Protein AF-A0A4Q5SM47-F1 (afdb_monomer_lite)

Secondary structure (DSSP, 8-state):
-------BTTB---S--B--S---HHHHHHHHHTT-SS--GGG---TTT-EEEEE--STTSSSS-SSHHHHHHHHHHHHHTT--EEEE--EEBTTTB---HHHHHHHHHHHHH-GGGTT-EEEE--EEE-STTHHHHHHTSS--PBTTTEEEEE--TTSPPTTHHHHHHHHHHTTPEEEEE-GGG-HHHHT-HHHHHHHHHTT-EEE-BTTGGGTTT-HHHHHH-

Structure (mmCIF, N/CA/C/O backbone):
data_AF-A0A4Q5SM47-F1
#
_entry.id   AF-A0A4Q5SM47-F1
#
loop_
_atom_site.group_PDB
_atom_site.id
_atom_site.type_symbol
_atom_site.label_atom_id
_atom_site.label_alt_id
_atom_site.label_comp_id
_atom_site.label_asym_id
_atom_site.label_entity_id
_atom_site.label_seq_id
_atom_site.pdbx_PDB_ins_code
_atom_site.Cartn_x
_atom_site.Cartn_y
_atom_site.Cartn_z
_atom_site.occupancy
_atom_site.B_iso_or_equiv
_atom_site.auth_seq_id
_atom_site.auth_comp_id
_atom_site.auth_asym_id
_atom_site.auth_atom_id
_atom_site.pdbx_PDB_model_num
ATOM 1 N N . MET A 1 1 ? -15.622 -1.855 -19.661 1.00 32.88 1 MET A N 1
ATOM 2 C CA . MET A 1 1 ? -14.474 -2.113 -18.770 1.00 32.88 1 MET A CA 1
ATOM 3 C C . MET A 1 1 ? -15.013 -2.776 -17.519 1.00 32.88 1 MET A C 1
ATOM 5 O O . MET A 1 1 ? -15.920 -2.230 -16.907 1.00 32.88 1 MET A O 1
ATOM 9 N N . ALA A 1 2 ? -14.611 -4.021 -17.277 1.00 27.08 2 ALA A N 1
ATOM 10 C CA . ALA A 1 2 ? -15.241 -4.907 -16.305 1.00 27.08 2 ALA A CA 1
ATOM 11 C C . ALA A 1 2 ? -14.862 -4.525 -14.865 1.00 27.08 2 ALA A C 1
ATOM 13 O O . ALA A 1 2 ? -13.713 -4.189 -14.599 1.00 27.08 2 ALA A O 1
ATOM 14 N N . LYS A 1 3 ? -15.852 -4.582 -13.966 1.00 30.19 3 LYS A N 1
ATOM 15 C CA . LYS A 1 3 ? -15.751 -4.351 -12.518 1.00 30.19 3 LYS A CA 1
ATOM 16 C C . LYS A 1 3 ? -14.576 -5.143 -11.925 1.00 30.19 3 LYS A C 1
ATOM 18 O O . LYS A 1 3 ? -14.646 -6.367 -11.872 1.00 30.19 3 LYS A O 1
ATOM 23 N N . ALA A 1 4 ? -13.521 -4.453 -11.491 1.00 34.00 4 ALA A N 1
ATOM 24 C CA . ALA A 1 4 ? -12.335 -5.074 -10.891 1.00 34.00 4 ALA A CA 1
ATOM 25 C C . ALA A 1 4 ? -12.469 -5.326 -9.376 1.00 34.00 4 ALA A C 1
ATOM 27 O O . ALA A 1 4 ? -11.583 -5.925 -8.780 1.00 34.00 4 ALA A O 1
ATOM 28 N N . PHE A 1 5 ? -13.577 -4.917 -8.753 1.00 37.78 5 PHE A N 1
ATOM 29 C CA . PHE A 1 5 ? -13.757 -4.991 -7.306 1.00 37.78 5 PHE A CA 1
ATOM 30 C C . PHE A 1 5 ? -15.028 -5.758 -6.967 1.00 37.78 5 PHE A C 1
ATOM 32 O O . PHE A 1 5 ? -16.137 -5.359 -7.328 1.00 37.78 5 PHE A O 1
ATOM 39 N N . GLN A 1 6 ? -14.863 -6.882 -6.278 1.00 32.50 6 GLN A N 1
ATOM 40 C CA . GLN A 1 6 ? -15.961 -7.614 -5.666 1.00 32.50 6 GLN A CA 1
ATOM 41 C C . GLN A 1 6 ? -15.886 -7.325 -4.165 1.00 32.50 6 GLN A C 1
ATOM 43 O O . GLN A 1 6 ? -15.190 -8.016 -3.434 1.00 32.50 6 GLN A O 1
ATOM 48 N N . LEU A 1 7 ? -16.539 -6.237 -3.744 1.00 33.31 7 LEU A N 1
ATOM 49 C CA . LEU A 1 7 ? -16.741 -5.898 -2.335 1.00 33.31 7 LEU A CA 1
ATOM 50 C C . LEU A 1 7 ? -17.617 -6.991 -1.702 1.00 33.31 7 LEU A C 1
ATOM 52 O O . LEU A 1 7 ? -18.767 -7.165 -2.109 1.00 33.31 7 LEU A O 1
ATOM 56 N N . LEU A 1 8 ? -17.073 -7.735 -0.740 1.00 29.34 8 LEU A N 1
ATOM 57 C CA . LEU A 1 8 ? -17.832 -8.645 0.118 1.00 29.34 8 LEU A CA 1
ATOM 58 C C . LEU A 1 8 ? -18.021 -7.977 1.485 1.00 29.34 8 LEU A C 1
ATOM 60 O O . LEU A 1 8 ? -17.068 -7.804 2.230 1.00 29.34 8 LEU A O 1
ATOM 64 N N . GLU A 1 9 ? -19.266 -7.598 1.779 1.00 28.66 9 GLU A N 1
ATOM 65 C CA . GLU A 1 9 ? -19.810 -7.388 3.132 1.00 28.66 9 GLU A CA 1
ATOM 66 C C . GLU A 1 9 ? -18.925 -6.634 4.139 1.00 28.66 9 GLU A C 1
ATOM 68 O O . GLU A 1 9 ? -18.476 -7.195 5.133 1.00 28.66 9 GLU A O 1
ATOM 73 N N . GLY A 1 10 ? -18.693 -5.334 3.922 1.00 32.34 10 GLY A N 1
ATOM 74 C CA . GLY A 1 10 ? -18.136 -4.454 4.967 1.00 32.34 10 GLY A CA 1
ATOM 75 C C . GLY A 1 10 ? -16.680 -4.732 5.362 1.00 32.34 10 GLY A C 1
ATOM 76 O O . GLY A 1 10 ? -16.116 -4.020 6.189 1.00 32.34 10 GLY A O 1
ATOM 77 N N . PHE A 1 11 ? -16.049 -5.709 4.723 1.00 28.22 11 PHE A N 1
ATOM 78 C CA . PHE A 1 11 ? -14.614 -5.872 4.663 1.00 28.22 11 PHE A CA 1
ATOM 79 C C . PHE A 1 11 ? -14.198 -5.540 3.234 1.00 28.22 11 PHE A C 1
ATOM 81 O O . PHE A 1 11 ? -14.797 -6.009 2.263 1.00 28.22 11 PHE A O 1
ATOM 88 N N . ALA A 1 12 ? -13.117 -4.788 3.067 1.00 32.69 12 ALA A N 1
ATOM 89 C CA . ALA A 1 12 ? -12.352 -4.946 1.845 1.00 32.69 12 ALA A CA 1
ATOM 90 C C . ALA A 1 12 ? -11.656 -6.307 1.912 1.00 32.69 12 ALA A C 1
ATOM 92 O O . ALA A 1 12 ? -10.443 -6.398 2.058 1.00 32.69 12 ALA A O 1
ATOM 93 N N . ILE A 1 13 ? -12.428 -7.389 1.779 1.00 30.94 13 ILE A N 1
ATOM 94 C CA . ILE A 1 13 ? -11.886 -8.621 1.229 1.00 30.94 13 ILE A CA 1
ATOM 95 C C . ILE A 1 13 ? -11.650 -8.281 -0.235 1.00 30.94 13 ILE A C 1
ATOM 97 O O . ILE A 1 13 ? -12.428 -8.612 -1.131 1.00 30.94 13 ILE A O 1
ATOM 101 N N . PHE A 1 14 ? -10.554 -7.566 -0.481 1.00 36.84 14 PHE A N 1
ATOM 102 C CA . PHE A 1 14 ? -9.856 -7.741 -1.726 1.00 36.84 14 PHE A CA 1
ATOM 103 C C . PHE A 1 14 ? -9.757 -9.255 -1.915 1.00 36.84 14 PHE A C 1
ATOM 105 O O . PHE A 1 14 ? -9.427 -9.995 -0.983 1.00 36.84 14 PHE A O 1
ATOM 112 N N . LYS A 1 15 ? -9.990 -9.743 -3.130 1.00 28.44 15 LYS A N 1
ATOM 113 C CA . LYS A 1 15 ? -9.306 -10.961 -3.572 1.00 28.44 15 LYS A CA 1
ATOM 114 C C . LYS A 1 15 ? -7.800 -10.644 -3.600 1.00 28.44 15 LYS A C 1
ATOM 116 O O . LYS A 1 15 ? -7.218 -10.583 -4.667 1.00 28.44 15 LYS A O 1
ATOM 121 N N . GLY A 1 16 ? -7.220 -10.345 -2.436 1.00 30.77 16 GLY A N 1
ATOM 122 C CA . GLY A 1 16 ? -5.936 -9.704 -2.175 1.00 30.77 16 GLY A CA 1
ATOM 123 C C . GLY A 1 16 ? -5.530 -9.911 -0.715 1.00 30.77 16 GLY A C 1
ATOM 124 O O . GLY A 1 16 ? -5.605 -8.994 0.084 1.00 30.77 16 GLY A O 1
ATOM 125 N N . PHE A 1 17 ? -5.124 -11.125 -0.356 1.00 32.28 17 PHE A N 1
ATOM 126 C CA . PHE A 1 17 ? -4.254 -11.383 0.776 1.00 32.28 17 PHE A CA 1
ATOM 127 C C . PHE A 1 17 ? -2.860 -11.019 0.285 1.00 32.28 17 PHE A C 1
ATOM 129 O O . PHE A 1 17 ? -2.256 -11.753 -0.494 1.00 32.28 17 PHE A O 1
ATOM 136 N N . ILE A 1 18 ? -2.377 -9.847 0.657 1.00 40.22 18 ILE A N 1
ATOM 137 C CA . ILE A 1 18 ? -1.206 -9.277 0.001 1.00 40.22 18 ILE A CA 1
ATOM 138 C C . ILE A 1 18 ? 0.063 -9.588 0.768 1.00 40.22 18 ILE A C 1
ATOM 140 O O . ILE A 1 18 ? 0.099 -9.496 1.989 1.00 40.22 18 ILE A O 1
ATOM 144 N N . LEU A 1 19 ? 1.111 -9.934 0.032 1.00 38.25 19 LEU A N 1
ATOM 145 C CA . LEU A 1 19 ? 2.441 -10.193 0.544 1.00 38.25 19 LEU A CA 1
ATOM 146 C C . LEU A 1 19 ? 3.196 -8.860 0.729 1.00 38.25 19 LEU A C 1
ATOM 148 O O . LEU A 1 19 ? 3.950 -8.439 -0.146 1.00 38.25 19 LEU A O 1
ATOM 152 N N . CYS A 1 20 ? 3.010 -8.177 1.860 1.00 38.28 20 CYS A N 1
ATOM 153 C CA . CYS A 1 20 ? 3.796 -6.975 2.151 1.00 38.28 20 CYS A CA 1
ATOM 154 C C . CYS A 1 20 ? 5.216 -7.384 2.614 1.00 38.28 20 CYS A C 1
ATOM 156 O O . CYS A 1 20 ? 5.409 -7.903 3.709 1.00 38.28 20 CYS A O 1
ATOM 158 N N . GLN A 1 21 ? 6.183 -7.161 1.713 1.00 40.31 21 GLN A N 1
ATOM 159 C CA . GLN A 1 21 ? 7.602 -6.826 1.938 1.00 40.31 21 GLN A CA 1
ATOM 160 C C . GLN A 1 21 ? 8.593 -7.774 2.657 1.00 40.31 21 GLN A C 1
ATOM 162 O O . GLN A 1 21 ? 8.314 -8.442 3.650 1.00 40.31 21 GLN A O 1
ATOM 167 N N . GLN A 1 22 ? 9.841 -7.701 2.165 1.00 41.66 22 GLN A N 1
ATOM 168 C CA . GLN A 1 22 ? 11.129 -8.034 2.810 1.00 41.66 22 GLN A CA 1
ATOM 169 C C . GLN A 1 22 ? 11.466 -9.476 3.198 1.00 41.66 22 GLN A C 1
ATOM 171 O O . GLN A 1 22 ? 12.613 -9.740 3.561 1.00 41.66 22 GLN A O 1
ATOM 176 N N . ALA A 1 23 ? 10.559 -10.444 3.093 1.00 41.66 23 ALA A N 1
ATOM 177 C CA . ALA A 1 23 ? 10.981 -11.835 3.236 1.00 41.66 23 ALA A CA 1
ATOM 178 C C . ALA A 1 23 ? 11.781 -12.239 1.981 1.00 41.66 23 ALA A C 1
ATOM 180 O O . ALA A 1 23 ? 11.207 -12.224 0.886 1.00 41.66 23 ALA A O 1
ATOM 181 N N . PRO A 1 24 ? 13.070 -12.639 2.080 1.00 46.44 24 PRO A N 1
ATOM 182 C CA . PRO A 1 24 ? 13.721 -13.281 0.948 1.00 46.44 24 PRO A CA 1
ATOM 183 C C . PRO A 1 24 ? 12.825 -14.443 0.535 1.00 46.44 24 PRO A C 1
ATOM 185 O O . PRO A 1 24 ? 12.328 -15.166 1.394 1.00 46.44 24 PRO A O 1
ATOM 188 N N . LEU A 1 25 ? 12.583 -14.611 -0.763 1.00 49.62 25 LEU A N 1
ATOM 189 C CA . LEU A 1 25 ? 11.655 -15.615 -1.295 1.00 49.62 25 LEU A CA 1
ATOM 190 C C . LEU A 1 25 ? 11.837 -16.999 -0.639 1.00 49.62 25 LEU A C 1
ATOM 192 O O . LEU A 1 25 ? 10.873 -17.707 -0.370 1.00 49.62 25 LEU A O 1
ATOM 196 N N . LEU A 1 26 ? 13.086 -17.339 -0.309 1.00 45.56 26 LEU A N 1
ATOM 197 C CA . LEU A 1 26 ? 13.472 -18.500 0.489 1.00 45.56 26 LEU A CA 1
ATOM 198 C C . LEU A 1 26 ? 12.749 -18.603 1.837 1.00 45.56 26 LEU A C 1
ATOM 200 O O . LEU A 1 26 ? 12.265 -19.683 2.140 1.00 45.56 26 LEU A O 1
ATOM 204 N N . LEU A 1 27 ? 12.645 -17.529 2.622 1.00 49.16 27 LEU A N 1
ATOM 205 C CA . LEU A 1 27 ? 11.914 -17.500 3.892 1.00 49.16 27 LEU A CA 1
ATOM 206 C C . LEU A 1 27 ? 10.416 -17.716 3.683 1.00 49.16 27 LEU A C 1
ATOM 208 O O . LEU A 1 27 ? 9.824 -18.527 4.386 1.00 49.16 27 LEU A O 1
ATOM 212 N N . LEU A 1 28 ? 9.830 -17.057 2.680 1.00 53.41 28 LEU A N 1
ATOM 213 C CA . LEU A 1 28 ? 8.426 -17.246 2.312 1.00 53.41 28 LEU A CA 1
ATOM 214 C C . LEU A 1 28 ? 8.128 -18.726 2.040 1.00 53.41 28 LEU A C 1
ATOM 216 O O . LEU A 1 28 ? 7.217 -19.321 2.614 1.00 53.41 28 LEU A O 1
ATOM 220 N N . LEU A 1 29 ? 8.969 -19.334 1.200 1.00 53.50 29 LEU A N 1
ATOM 221 C CA . LEU A 1 29 ? 8.897 -20.741 0.823 1.00 53.50 29 LEU A CA 1
ATOM 222 C C . LEU A 1 29 ? 9.151 -21.661 2.029 1.00 53.50 29 LEU A C 1
ATOM 224 O O . LEU A 1 29 ? 8.469 -22.673 2.178 1.00 53.50 29 LEU A O 1
ATOM 228 N N . TYR A 1 30 ? 10.085 -21.307 2.918 1.00 50.56 30 TYR A N 1
ATOM 229 C CA . TYR A 1 30 ? 10.398 -22.072 4.131 1.00 50.56 30 TYR A CA 1
ATOM 230 C C . TYR A 1 30 ? 9.247 -22.062 5.145 1.00 50.56 30 TYR A C 1
ATOM 232 O O . TYR A 1 30 ? 8.987 -23.066 5.808 1.00 50.56 30 TYR A O 1
ATOM 240 N N . MET A 1 31 ? 8.532 -20.945 5.257 1.00 53.34 31 MET A N 1
ATOM 241 C CA . MET A 1 31 ? 7.435 -20.776 6.206 1.00 53.34 31 MET A CA 1
ATOM 242 C C . MET A 1 31 ? 6.186 -21.561 5.816 1.00 53.34 31 MET A C 1
ATOM 244 O O . MET A 1 31 ? 5.597 -22.233 6.665 1.00 53.34 31 MET A O 1
ATOM 248 N N . PHE A 1 32 ? 5.822 -21.565 4.531 1.00 53.50 32 PHE A N 1
ATOM 249 C CA . PHE A 1 32 ? 4.739 -22.424 4.043 1.00 53.50 32 PHE A CA 1
ATOM 250 C C . PHE A 1 32 ? 5.103 -23.921 4.095 1.00 53.50 32 PHE A C 1
ATOM 252 O O . PHE A 1 32 ? 4.211 -24.763 4.189 1.00 53.50 32 PHE A O 1
ATOM 259 N N . ASN A 1 33 ? 6.396 -24.263 4.124 1.00 44.38 33 ASN A N 1
ATOM 260 C CA . ASN A 1 33 ? 6.880 -25.635 4.312 1.00 44.38 33 ASN A CA 1
ATOM 261 C C . ASN A 1 33 ? 6.700 -26.136 5.763 1.00 44.38 33 ASN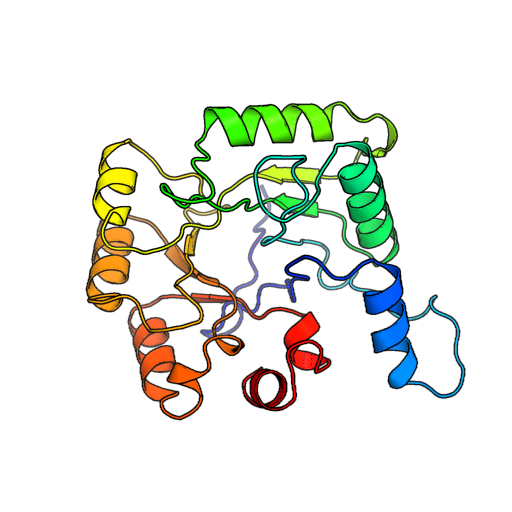 A C 1
ATOM 263 O O . ASN A 1 33 ? 6.484 -27.325 5.988 1.00 44.38 33 ASN A O 1
ATOM 267 N N . PHE A 1 34 ? 6.713 -25.247 6.766 1.00 43.00 34 PHE A N 1
ATOM 268 C CA . PHE A 1 34 ? 6.548 -25.635 8.179 1.00 43.00 34 PHE A CA 1
ATOM 269 C C . PHE A 1 34 ? 5.145 -26.185 8.497 1.00 43.00 34 PHE A C 1
ATOM 271 O O . PHE A 1 34 ? 4.968 -26.925 9.464 1.00 43.00 34 PHE A O 1
ATOM 278 N N . PHE A 1 35 ? 4.155 -25.878 7.654 1.00 49.75 35 PHE A N 1
ATOM 279 C CA . PHE A 1 35 ? 2.796 -26.411 7.765 1.00 49.75 35 PHE A CA 1
ATOM 280 C C . PHE A 1 35 ? 2.611 -27.804 7.141 1.00 49.75 35 PHE A C 1
ATOM 282 O O . PHE A 1 35 ? 1.553 -28.404 7.335 1.00 49.75 35 PHE A O 1
ATOM 289 N N . LYS A 1 36 ? 3.611 -28.368 6.443 1.00 39.41 36 LYS A N 1
ATOM 290 C CA . LYS A 1 36 ? 3.510 -29.716 5.862 1.00 39.41 36 LYS A CA 1
ATOM 291 C C . LYS A 1 36 ? 4.788 -30.530 6.033 1.00 39.41 36 LYS A C 1
ATOM 293 O O . LYS A 1 36 ? 5.815 -30.307 5.403 1.00 39.41 36 LYS A O 1
ATOM 298 N N . LYS A 1 37 ? 4.676 -31.598 6.822 1.00 42.81 37 LYS A N 1
ATOM 299 C CA . LYS A 1 37 ? 5.605 -32.729 6.780 1.00 42.81 37 LYS A CA 1
ATOM 300 C C . LYS A 1 37 ? 5.421 -33.404 5.409 1.00 42.81 37 LYS A C 1
ATOM 302 O O . LYS A 1 37 ? 4.502 -34.192 5.250 1.00 42.81 37 LYS A O 1
ATOM 307 N N . SER A 1 38 ? 6.280 -33.073 4.440 1.00 46.47 38 SER A N 1
ATOM 308 C CA . SER A 1 38 ? 6.321 -33.646 3.080 1.00 46.47 38 SER A CA 1
ATOM 309 C C . SER A 1 38 ? 5.138 -33.290 2.156 1.00 46.47 38 SER A C 1
ATOM 311 O O . SER A 1 38 ? 4.152 -34.011 2.085 1.00 46.47 38 SER A O 1
ATOM 313 N N . SER A 1 39 ? 5.279 -32.220 1.369 1.00 38.78 39 SER A N 1
ATOM 314 C CA . SER A 1 39 ? 4.885 -32.189 -0.052 1.00 38.78 39 SER A CA 1
ATOM 315 C C . SER A 1 39 ? 5.540 -30.982 -0.736 1.00 38.78 39 SER A C 1
ATOM 317 O O . SER A 1 39 ? 5.892 -30.000 -0.089 1.00 38.78 39 SER A O 1
ATOM 319 N N . SER A 1 40 ? 5.825 -31.095 -2.030 1.00 42.19 40 SER A N 1
ATOM 320 C CA . SER A 1 40 ? 6.605 -30.128 -2.805 1.00 42.19 40 SER A CA 1
ATOM 321 C C . SER A 1 40 ? 6.010 -28.713 -2.802 1.00 42.19 40 SER A C 1
ATOM 323 O O . SER A 1 40 ? 4.795 -28.531 -2.827 1.00 42.19 40 SER A O 1
ATOM 325 N N . LEU A 1 41 ? 6.890 -27.706 -2.897 1.00 47.09 41 LEU A N 1
ATOM 326 C CA . LEU A 1 41 ? 6.601 -26.263 -3.047 1.00 47.09 41 LEU A CA 1
ATOM 327 C C . LEU A 1 41 ? 5.621 -25.910 -4.189 1.00 47.09 41 LEU A C 1
ATOM 329 O O . LEU A 1 41 ? 5.192 -24.769 -4.312 1.00 47.09 41 LEU A O 1
ATOM 333 N N . SER A 1 42 ? 5.264 -26.881 -5.027 1.00 51.97 42 SER A N 1
ATOM 334 C CA . SER A 1 42 ? 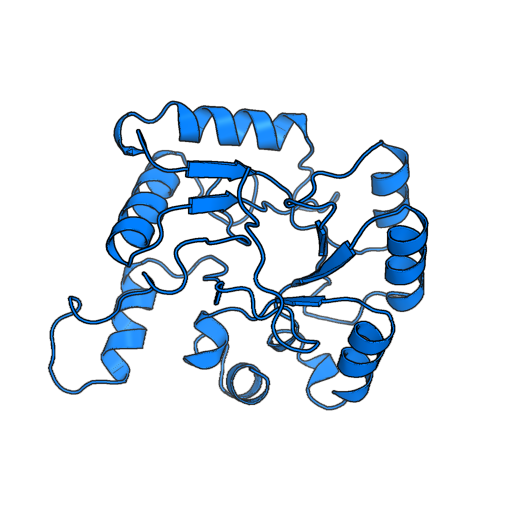4.341 -26.767 -6.153 1.00 51.97 42 SER A CA 1
ATOM 335 C C . SER A 1 42 ? 2.861 -26.625 -5.767 1.00 51.97 42 SER A C 1
ATOM 337 O O . SER A 1 42 ? 2.044 -26.418 -6.661 1.00 51.97 42 SER A O 1
ATOM 339 N N . GLU A 1 43 ? 2.483 -26.779 -4.492 1.00 61.25 43 GLU A N 1
ATOM 340 C CA . GLU A 1 43 ? 1.065 -26.793 -4.084 1.00 61.25 43 GLU A CA 1
ATOM 341 C C . GLU A 1 43 ? 0.504 -25.434 -3.629 1.00 61.25 43 GLU A C 1
ATOM 343 O O . GLU A 1 43 ? -0.712 -25.248 -3.673 1.00 61.25 43 GLU A O 1
ATOM 348 N N . VAL A 1 44 ? 1.336 -24.476 -3.199 1.00 70.12 44 VAL A N 1
ATOM 349 C CA . VAL A 1 44 ? 0.838 -23.170 -2.726 1.00 70.12 44 VAL A CA 1
ATOM 350 C C . VAL A 1 44 ? 0.631 -22.238 -3.912 1.00 70.12 44 VAL A C 1
ATOM 352 O O . VAL A 1 44 ? 1.576 -21.879 -4.613 1.00 70.12 44 VAL A O 1
ATOM 355 N N . ARG A 1 45 ? -0.627 -21.858 -4.136 1.00 80.38 45 ARG A N 1
ATOM 356 C CA . ARG A 1 45 ? -1.053 -21.032 -5.262 1.00 80.38 45 ARG A CA 1
ATOM 357 C C . ARG A 1 45 ? -2.061 -19.973 -4.819 1.00 80.38 45 ARG A C 1
ATOM 359 O O . ARG A 1 45 ? -3.013 -20.266 -4.099 1.00 80.38 45 ARG A O 1
ATOM 366 N N . PHE A 1 46 ? -1.871 -18.753 -5.302 1.00 82.50 46 PHE A N 1
ATOM 367 C CA . PHE A 1 46 ? -2.696 -17.572 -5.051 1.00 82.50 46 PHE A CA 1
ATOM 368 C C . PHE A 1 46 ? -3.447 -17.128 -6.314 1.00 82.50 46 PHE A C 1
ATOM 370 O O . PHE A 1 46 ? -3.779 -15.956 -6.469 1.00 82.50 46 PHE A O 1
ATOM 377 N N . ASP A 1 47 ? -3.758 -18.058 -7.224 1.00 83.25 47 ASP A N 1
ATOM 378 C CA . ASP A 1 47 ? -4.513 -17.752 -8.453 1.00 83.25 47 ASP A CA 1
ATOM 379 C C . ASP A 1 47 ? -5.895 -17.147 -8.160 1.00 83.25 47 ASP A C 1
ATOM 381 O O . ASP A 1 47 ? -6.404 -16.334 -8.927 1.00 83.25 47 ASP A O 1
ATOM 385 N N . TRP A 1 48 ? -6.502 -17.534 -7.033 1.00 80.56 48 TRP A N 1
ATOM 386 C CA . TRP A 1 48 ? -7.781 -16.996 -6.555 1.00 80.56 48 TRP A CA 1
ATOM 387 C C . TRP A 1 48 ? -7.704 -15.509 -6.180 1.00 80.56 48 TRP A C 1
ATOM 389 O O . TRP A 1 48 ? -8.732 -14.830 -6.126 1.00 80.56 48 TRP A O 1
ATOM 399 N N . LEU A 1 49 ? -6.486 -15.029 -5.939 1.00 81.38 49 LEU A N 1
ATOM 400 C CA . LEU A 1 49 ? -6.144 -13.650 -5.664 1.00 81.38 49 LEU A CA 1
ATOM 401 C C . LEU A 1 49 ? -5.895 -12.883 -6.954 1.00 81.38 49 LEU A C 1
ATOM 403 O O . LEU A 1 49 ? -6.596 -11.927 -7.276 1.00 81.38 49 LEU A O 1
ATOM 407 N N . GLY A 1 50 ? -4.909 -13.340 -7.725 1.00 83.31 50 GLY A N 1
ATOM 408 C CA . GLY A 1 50 ? -4.518 -12.770 -9.010 1.00 83.31 50 GLY A CA 1
ATOM 409 C C . GLY A 1 50 ? -3.885 -11.375 -8.938 1.00 83.31 50 GLY A C 1
ATOM 410 O O . GLY A 1 50 ? -2.970 -11.110 -9.711 1.00 83.31 50 GLY A O 1
ATOM 411 N N . THR A 1 51 ? -4.309 -10.498 -8.023 1.00 89.19 51 THR A N 1
ATOM 412 C CA . THR A 1 51 ? -3.802 -9.124 -7.898 1.00 89.19 51 THR A CA 1
ATOM 413 C C . THR A 1 51 ? -3.175 -8.869 -6.534 1.00 89.19 51 THR A C 1
ATOM 415 O O . THR A 1 51 ? -3.794 -9.102 -5.499 1.00 89.19 51 THR A O 1
ATOM 418 N N . ASP A 1 52 ? -1.966 -8.324 -6.557 1.00 91.00 52 ASP A N 1
ATOM 419 C CA . ASP A 1 52 ? -1.312 -7.700 -5.413 1.00 91.00 52 ASP A CA 1
ATOM 420 C C . ASP A 1 52 ? -1.489 -6.175 -5.515 1.00 91.00 52 ASP A C 1
ATOM 422 O O . ASP A 1 52 ? -1.144 -5.590 -6.544 1.00 91.00 52 ASP A O 1
ATOM 426 N N . ILE A 1 53 ? -2.065 -5.537 -4.490 1.00 94.19 53 ILE A N 1
ATOM 427 C CA . ILE A 1 53 ? -2.279 -4.078 -4.451 1.00 94.19 53 ILE A CA 1
ATOM 428 C C . ILE A 1 53 ? -1.381 -3.344 -3.451 1.00 94.19 53 ILE A C 1
ATOM 430 O O . ILE A 1 53 ? -1.529 -2.134 -3.315 1.00 94.19 53 ILE A O 1
ATOM 434 N N . HIS A 1 54 ? -0.527 -4.057 -2.717 1.00 94.81 54 HIS A N 1
ATOM 435 C CA . HIS A 1 54 ? 0.346 -3.458 -1.716 1.00 94.81 54 HIS A CA 1
ATOM 436 C C . HIS A 1 54 ? 1.705 -4.166 -1.714 1.00 94.81 54 HIS A C 1
ATOM 438 O O . HIS A 1 54 ? 1.950 -5.130 -0.992 1.00 94.81 54 HIS A O 1
ATOM 444 N N . SER A 1 55 ? 2.627 -3.645 -2.518 1.00 91.44 55 SER A N 1
ATOM 445 C CA . SER A 1 55 ? 3.954 -4.236 -2.674 1.00 91.44 55 SER A CA 1
ATOM 446 C C . SER A 1 55 ? 5.017 -3.201 -3.017 1.00 91.44 55 SER A C 1
ATOM 448 O O . SER A 1 55 ? 4.753 -2.207 -3.693 1.00 91.44 55 SER A O 1
ATOM 450 N N . HIS A 1 56 ? 6.255 -3.478 -2.615 1.00 95.19 56 HIS A N 1
ATOM 451 C CA . HIS A 1 56 ? 7.393 -2.575 -2.800 1.00 95.19 56 HIS A CA 1
ATOM 452 C C . HIS A 1 56 ? 8.407 -3.227 -3.733 1.00 95.19 56 HIS A C 1
ATOM 454 O O . HIS A 1 56 ? 9.524 -3.637 -3.403 1.00 95.19 56 HIS A O 1
ATOM 460 N N . LEU A 1 57 ? 7.915 -3.430 -4.950 1.00 96.00 57 LEU A N 1
ATOM 461 C CA . LEU A 1 57 ? 8.625 -4.097 -6.035 1.00 96.00 57 LEU A CA 1
ATOM 462 C C . LEU A 1 57 ? 9.346 -3.093 -6.943 1.00 96.00 57 LEU A C 1
ATOM 464 O O . LEU A 1 57 ? 10.073 -3.500 -7.848 1.00 96.00 57 LEU A O 1
ATOM 468 N N . LEU A 1 58 ? 9.154 -1.788 -6.724 1.00 97.88 58 LEU A N 1
ATOM 469 C CA . LEU A 1 58 ? 9.831 -0.728 -7.465 1.00 97.88 58 LEU A CA 1
ATOM 470 C C . LEU A 1 58 ? 11.279 -0.570 -6.965 1.00 97.88 58 LEU A C 1
ATOM 472 O O . LEU A 1 58 ? 11.503 -0.516 -5.761 1.00 97.88 58 LEU A O 1
ATOM 476 N N . PRO A 1 59 ? 12.270 -0.503 -7.871 1.00 97.06 59 PRO A N 1
ATOM 477 C CA . PRO A 1 59 ? 13.671 -0.624 -7.492 1.00 97.06 59 PRO A CA 1
ATOM 478 C C . PRO A 1 59 ? 14.259 0.667 -6.913 1.00 97.06 59 PRO A C 1
ATOM 480 O O . PRO A 1 59 ? 14.296 1.693 -7.603 1.00 97.06 59 PRO A O 1
ATOM 483 N N . GLY A 1 60 ? 14.823 0.565 -5.710 1.00 95.94 60 GLY A N 1
ATOM 484 C CA . GLY A 1 60 ? 15.741 1.538 -5.115 1.00 95.94 60 GLY A CA 1
ATOM 485 C C . GLY A 1 60 ? 15.090 2.847 -4.677 1.00 95.94 60 GLY A C 1
ATOM 486 O O . GLY A 1 60 ? 15.757 3.880 -4.700 1.00 95.94 60 GLY A O 1
ATOM 487 N N . ILE A 1 61 ? 13.796 2.820 -4.352 1.00 96.75 61 ILE A N 1
ATOM 488 C CA . ILE A 1 61 ? 13.052 4.011 -3.920 1.00 96.75 61 ILE A CA 1
ATOM 489 C C . ILE A 1 61 ? 12.525 3.916 -2.485 1.00 96.75 61 ILE A C 1
ATOM 491 O O . ILE A 1 61 ? 12.148 4.934 -1.917 1.00 96.75 61 ILE A O 1
ATOM 495 N N . ASP A 1 62 ? 12.532 2.733 -1.882 1.00 95.12 62 ASP A N 1
ATOM 496 C CA . ASP A 1 62 ? 12.165 2.503 -0.487 1.00 95.12 62 ASP A CA 1
ATOM 497 C C . ASP A 1 62 ? 12.908 1.280 0.079 1.00 95.12 62 ASP A C 1
ATOM 499 O O . ASP A 1 62 ? 13.952 0.875 -0.440 1.00 95.12 62 ASP A O 1
ATOM 503 N N . ASP A 1 63 ? 12.406 0.714 1.171 1.00 90.69 63 ASP A N 1
ATOM 504 C CA . ASP A 1 63 ? 12.950 -0.463 1.849 1.00 90.69 63 ASP A CA 1
ATOM 505 C C . ASP A 1 63 ? 12.580 -1.806 1.198 1.00 90.69 63 ASP A C 1
ATOM 507 O O . ASP A 1 63 ? 12.881 -2.865 1.759 1.00 90.69 63 ASP A O 1
ATOM 511 N N . GLY A 1 64 ? 11.955 -1.780 0.020 1.00 90.88 64 GLY A N 1
ATOM 512 C CA . GLY A 1 64 ? 11.638 -2.965 -0.756 1.00 90.88 64 GLY A CA 1
ATOM 513 C C . GLY A 1 64 ? 12.773 -3.441 -1.638 1.00 90.88 64 GLY A C 1
ATOM 514 O O . GLY A 1 64 ? 13.836 -3.866 -1.182 1.00 90.88 64 GLY A O 1
ATOM 515 N N . SER A 1 65 ? 12.512 -3.494 -2.941 1.00 91.50 65 SER A N 1
ATOM 516 C CA . SER A 1 65 ? 13.474 -4.043 -3.896 1.00 91.50 65 SER A CA 1
ATOM 517 C C . SER A 1 65 ? 14.646 -3.067 -4.074 1.00 91.50 65 SER A C 1
ATOM 519 O O . SER A 1 65 ? 14.424 -1.954 -4.544 1.00 91.50 65 SER A O 1
ATOM 521 N N . PRO A 1 66 ? 15.899 -3.448 -3.762 1.00 91.25 66 PRO A N 1
ATOM 522 C CA . PRO A 1 66 ? 17.026 -2.510 -3.796 1.00 91.25 66 PRO A CA 1
ATOM 523 C C . PRO A 1 66 ? 17.447 -2.128 -5.222 1.00 91.25 66 PRO A C 1
ATOM 525 O O . PRO A 1 66 ? 17.990 -1.049 -5.449 1.00 91.25 66 PRO A O 1
ATOM 528 N N . ASP A 1 67 ? 17.197 -3.003 -6.198 1.00 95.56 67 ASP A N 1
ATOM 529 C CA . ASP A 1 67 ? 17.575 -2.813 -7.594 1.00 95.56 67 ASP A CA 1
ATOM 530 C C . ASP A 1 67 ? 16.629 -3.540 -8.562 1.00 95.56 67 ASP A C 1
ATOM 532 O O . ASP A 1 67 ? 15.756 -4.319 -8.172 1.00 95.56 67 ASP A O 1
ATOM 536 N N . ILE A 1 68 ? 16.803 -3.267 -9.860 1.00 97.56 68 ILE A N 1
ATOM 537 C CA . ILE A 1 68 ? 15.965 -3.841 -10.919 1.00 97.56 68 ILE A CA 1
ATOM 538 C C . ILE A 1 68 ? 16.091 -5.368 -11.007 1.00 97.56 68 ILE A C 1
ATOM 540 O O . ILE A 1 68 ? 15.112 -6.037 -11.333 1.00 97.56 68 ILE A O 1
ATOM 544 N N . ALA A 1 69 ? 17.261 -5.934 -10.694 1.00 96.12 69 ALA A N 1
ATOM 545 C CA . ALA A 1 69 ? 17.468 -7.380 -10.721 1.00 96.12 69 ALA A CA 1
ATOM 546 C C . ALA A 1 69 ? 16.622 -8.070 -9.639 1.00 96.12 69 ALA A C 1
ATOM 548 O O . ALA A 1 69 ? 15.927 -9.050 -9.919 1.00 96.12 69 ALA A O 1
ATOM 549 N N . SER A 1 70 ? 16.604 -7.496 -8.436 1.00 91.56 70 SER A N 1
ATOM 550 C CA . SER A 1 70 ? 15.781 -7.938 -7.311 1.00 91.56 70 SER A CA 1
ATOM 551 C C . SER A 1 70 ? 14.292 -7.797 -7.624 1.00 91.56 70 SER A C 1
ATOM 553 O O . SER A 1 70 ? 13.538 -8.749 -7.423 1.00 91.56 70 SER A O 1
ATOM 555 N N . SER A 1 71 ? 13.867 -6.668 -8.207 1.00 94.94 71 SER A N 1
ATOM 556 C CA . SER A 1 71 ? 12.484 -6.477 -8.671 1.00 94.94 71 SER A CA 1
ATOM 557 C C . SER A 1 71 ? 12.049 -7.571 -9.652 1.00 94.94 71 SER A C 1
ATOM 559 O O . SER A 1 71 ? 10.987 -8.171 -9.474 1.00 94.94 71 SER A O 1
ATOM 561 N N . ILE A 1 72 ? 12.873 -7.873 -10.666 1.00 96.12 72 ILE A N 1
ATOM 562 C CA . ILE A 1 72 ? 12.584 -8.925 -11.654 1.00 96.12 72 ILE A CA 1
ATOM 563 C C . ILE A 1 72 ? 12.445 -10.284 -10.967 1.00 96.12 72 ILE A C 1
ATOM 565 O O . ILE A 1 72 ? 11.486 -11.014 -11.240 1.00 96.12 72 ILE A O 1
ATOM 569 N N . GLN A 1 73 ? 13.365 -10.616 -10.057 1.00 92.94 73 GLN A N 1
ATOM 570 C CA . GLN A 1 73 ? 13.327 -11.868 -9.307 1.00 92.94 73 GLN A CA 1
ATOM 571 C C . GLN A 1 73 ? 12.044 -11.986 -8.472 1.00 92.94 73 GLN A C 1
ATOM 573 O O . GLN A 1 73 ? 11.362 -13.011 -8.545 1.00 92.94 73 GLN A O 1
ATOM 578 N N . HIS A 1 74 ? 11.694 -10.948 -7.708 1.00 89.81 74 HIS A N 1
ATOM 579 C CA . HIS A 1 74 ? 10.509 -10.941 -6.850 1.00 89.81 74 HIS A CA 1
ATOM 580 C C . HIS A 1 74 ? 9.217 -11.064 -7.661 1.00 89.81 74 HIS A C 1
ATOM 582 O O . HIS A 1 74 ? 8.405 -11.948 -7.387 1.00 89.81 74 HIS A O 1
ATOM 588 N N . ILE A 1 75 ? 9.049 -1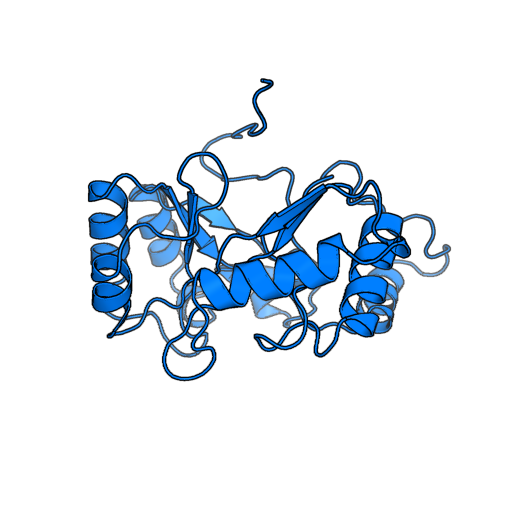0.248 -8.705 1.00 93.44 75 ILE A N 1
ATOM 589 C CA . ILE A 1 75 ? 7.843 -10.264 -9.545 1.00 93.44 75 ILE A CA 1
ATOM 590 C C . ILE A 1 75 ? 7.700 -11.612 -10.263 1.00 93.44 75 ILE A C 1
ATOM 592 O O . ILE A 1 75 ? 6.607 -12.181 -10.306 1.00 93.44 75 ILE A O 1
ATOM 596 N N . THR A 1 76 ? 8.795 -12.167 -10.790 1.00 92.38 76 THR A N 1
ATOM 597 C CA . THR A 1 76 ? 8.781 -13.482 -11.454 1.00 92.38 76 THR A CA 1
ATOM 598 C C . THR A 1 76 ? 8.379 -14.589 -10.485 1.00 92.38 76 THR A C 1
ATOM 600 O O . THR A 1 76 ? 7.595 -15.473 -10.835 1.00 92.38 76 THR A O 1
ATOM 603 N N . ALA A 1 77 ? 8.875 -14.532 -9.252 1.00 87.12 77 ALA A N 1
ATOM 604 C CA . ALA A 1 77 ? 8.535 -15.509 -8.235 1.00 87.12 77 ALA A CA 1
ATOM 605 C C . ALA A 1 77 ? 7.075 -15.404 -7.777 1.00 87.12 77 ALA A C 1
ATOM 607 O O . ALA A 1 77 ? 6.382 -16.420 -7.726 1.00 87.12 77 ALA A O 1
ATOM 608 N N . LEU A 1 78 ? 6.578 -14.189 -7.526 1.00 88.38 78 LEU A N 1
ATOM 609 C CA . LEU A 1 78 ? 5.166 -13.943 -7.212 1.00 88.38 78 LEU A CA 1
ATOM 610 C C . LEU A 1 78 ? 4.259 -14.416 -8.353 1.00 88.38 78 LEU A C 1
ATOM 612 O O . LEU A 1 78 ? 3.235 -15.058 -8.114 1.00 88.38 78 LEU A O 1
ATOM 616 N N . LYS A 1 79 ? 4.677 -14.210 -9.606 1.00 89.94 79 LYS A N 1
ATOM 617 C CA . LYS A 1 79 ? 3.988 -14.777 -10.768 1.00 89.94 79 LYS A CA 1
ATOM 618 C C . LYS A 1 79 ? 3.954 -16.302 -10.749 1.00 89.94 79 LYS A C 1
ATOM 620 O O . LYS A 1 79 ? 2.911 -16.888 -11.033 1.00 89.94 79 LYS A O 1
ATOM 625 N N . GLY A 1 80 ? 5.055 -16.948 -10.368 1.00 88.62 80 GLY A N 1
ATOM 626 C CA . GLY A 1 80 ? 5.111 -18.398 -10.158 1.00 88.62 80 GLY A CA 1
ATOM 627 C C . GLY A 1 80 ? 4.128 -18.906 -9.096 1.00 88.62 80 GLY A C 1
ATOM 628 O O . GLY A 1 80 ? 3.658 -20.038 -9.192 1.00 88.62 80 GLY A O 1
ATOM 629 N N . LEU A 1 81 ? 3.761 -18.057 -8.130 1.00 85.69 81 LEU A N 1
ATOM 630 C CA . LEU A 1 81 ? 2.760 -18.358 -7.107 1.00 85.69 81 LEU A CA 1
ATOM 631 C C . LEU A 1 81 ? 1.315 -18.069 -7.554 1.00 85.69 81 LEU A C 1
ATOM 633 O O . LEU A 1 81 ? 0.395 -18.380 -6.807 1.00 85.69 81 LEU A O 1
ATOM 637 N N . GLY A 1 82 ? 1.075 -17.528 -8.753 1.00 88.69 82 GLY A N 1
ATOM 638 C CA . GLY A 1 82 ? -0.271 -17.284 -9.300 1.00 88.69 82 GLY A CA 1
ATOM 639 C C . GLY A 1 82 ? -0.717 -15.817 -9.340 1.00 88.69 82 GLY A C 1
ATOM 640 O O . GLY A 1 82 ? -1.826 -15.536 -9.796 1.00 88.69 82 GLY A O 1
ATOM 641 N N . PHE A 1 83 ? 0.127 -14.869 -8.921 1.00 86.31 83 PHE A N 1
ATOM 642 C CA . PHE A 1 83 ? -0.148 -13.442 -9.116 1.00 86.31 83 PHE A CA 1
ATOM 643 C C . PHE A 1 83 ? 0.050 -13.049 -10.588 1.00 86.31 83 PHE A C 1
ATOM 645 O O . PHE A 1 83 ? 1.035 -13.414 -11.226 1.00 86.31 83 PHE A O 1
ATOM 652 N N . ASN A 1 84 ? -0.885 -12.296 -11.156 1.00 88.31 84 ASN A N 1
ATOM 653 C CA . ASN A 1 84 ? -0.840 -11.859 -12.555 1.00 88.31 84 ASN A CA 1
ATOM 654 C C . ASN A 1 84 ? -0.859 -10.333 -12.721 1.00 88.31 84 ASN A C 1
ATOM 656 O O . ASN A 1 84 ? -0.498 -9.839 -13.795 1.00 88.31 84 ASN A O 1
ATOM 660 N N . LYS A 1 85 ? -1.217 -9.606 -11.657 1.00 94.12 85 LYS A N 1
ATOM 661 C CA . LYS A 1 85 ? -1.272 -8.151 -11.611 1.00 94.12 85 LYS A CA 1
ATOM 662 C C . LYS A 1 85 ? -0.640 -7.618 -10.328 1.00 94.12 85 LYS A C 1
ATOM 664 O O . LYS A 1 85 ? -0.886 -8.154 -9.250 1.00 94.12 85 LYS A O 1
ATOM 669 N N . PHE A 1 86 ? 0.116 -6.533 -10.457 1.00 95.00 86 PHE A N 1
ATOM 670 C CA . PHE A 1 86 ? 0.769 -5.836 -9.354 1.00 95.00 86 PHE A CA 1
ATOM 671 C C . PHE A 1 86 ? 0.451 -4.340 -9.425 1.00 95.00 86 PHE A C 1
ATOM 673 O O . PHE A 1 86 ? 0.648 -3.693 -10.460 1.00 95.00 86 PHE A O 1
ATOM 680 N N . ILE A 1 87 ? -0.022 -3.778 -8.321 1.00 97.19 87 ILE A N 1
ATOM 681 C CA . ILE A 1 87 ? -0.082 -2.337 -8.095 1.00 97.19 87 ILE A CA 1
ATOM 682 C C . ILE A 1 87 ? 0.930 -2.049 -6.995 1.00 97.19 87 ILE A C 1
ATOM 684 O O . ILE A 1 87 ? 0.705 -2.366 -5.832 1.00 97.19 87 ILE A O 1
ATOM 688 N N . CYS A 1 88 ? 2.094 -1.547 -7.394 1.00 97.69 88 CYS A N 1
ATOM 689 C CA . CYS A 1 88 ? 3.188 -1.275 -6.470 1.00 97.69 88 CYS A CA 1
ATOM 690 C C . CYS A 1 88 ? 2.869 -0.004 -5.678 1.00 97.69 88 CYS A C 1
ATOM 692 O O . CYS A 1 88 ? 2.461 0.993 -6.272 1.00 97.69 88 CYS A O 1
ATOM 694 N N . THR A 1 89 ? 3.068 -0.028 -4.370 1.00 98.12 89 THR A N 1
ATOM 695 C CA . THR A 1 89 ? 2.724 1.055 -3.440 1.00 98.12 89 THR A CA 1
ATOM 696 C C . THR A 1 89 ? 3.946 1.410 -2.604 1.00 98.12 89 THR A C 1
ATOM 698 O O . THR A 1 89 ? 3.952 1.160 -1.405 1.00 98.12 89 THR A O 1
ATOM 701 N N . PRO A 1 90 ? 5.016 1.935 -3.223 1.00 97.62 90 PRO A N 1
ATOM 702 C CA . PRO A 1 90 ? 6.176 2.353 -2.458 1.00 97.62 90 PRO A CA 1
ATOM 703 C C . PRO A 1 90 ? 5.800 3.416 -1.423 1.00 97.62 90 PRO A C 1
ATOM 705 O O . PRO A 1 90 ? 4.842 4.175 -1.628 1.00 97.62 90 PRO A O 1
ATOM 708 N N . HIS A 1 91 ? 6.583 3.490 -0.351 1.00 96.56 91 HIS A N 1
ATOM 709 C CA . HIS A 1 91 ? 6.360 4.460 0.717 1.00 96.56 91 HIS A CA 1
ATOM 710 C C . HIS A 1 91 ? 6.486 5.897 0.199 1.00 96.56 91 HIS A C 1
ATOM 712 O O . HIS A 1 91 ? 7.453 6.238 -0.487 1.00 96.56 91 HIS A O 1
ATOM 718 N N . ILE A 1 92 ? 5.552 6.758 0.594 1.00 95.56 92 ILE A N 1
ATOM 719 C CA . ILE A 1 92 ? 5.729 8.210 0.629 1.00 95.56 92 ILE A CA 1
ATOM 720 C C . ILE A 1 92 ? 5.773 8.611 2.099 1.00 95.56 92 ILE A C 1
ATOM 722 O O . ILE A 1 92 ? 4.752 8.620 2.789 1.00 95.56 92 ILE A O 1
ATOM 726 N N . PHE A 1 93 ? 6.977 8.937 2.559 1.00 93.38 93 PHE A N 1
ATOM 727 C CA . PHE A 1 93 ? 7.248 9.395 3.914 1.00 93.38 93 PHE A CA 1
ATOM 728 C C . PHE A 1 93 ? 8.378 10.425 3.865 1.00 93.38 93 PHE A C 1
ATOM 730 O O . PHE A 1 93 ? 9.538 10.054 3.704 1.00 93.38 93 PHE A O 1
ATOM 737 N N . THR A 1 94 ? 8.043 11.711 3.982 1.00 86.56 94 THR A N 1
ATOM 738 C CA . THR A 1 94 ? 8.929 12.856 3.694 1.00 86.56 94 THR A CA 1
ATOM 739 C C . THR A 1 94 ? 10.344 12.720 4.261 1.00 86.56 94 THR A C 1
ATOM 741 O O . THR A 1 94 ? 11.312 12.980 3.549 1.00 86.56 94 THR A O 1
ATOM 744 N N . GLU A 1 95 ? 10.479 12.260 5.505 1.00 86.00 95 GLU A N 1
ATOM 745 C CA . GLU A 1 95 ? 11.771 12.204 6.199 1.00 86.00 95 GLU A CA 1
ATOM 746 C C . GLU A 1 95 ? 12.641 10.997 5.817 1.00 86.00 95 GLU A C 1
ATOM 748 O O . GLU A 1 95 ? 13.868 11.070 5.901 1.00 86.00 95 GLU A O 1
ATOM 753 N N . LEU A 1 96 ? 12.034 9.878 5.406 1.00 90.88 96 LEU A N 1
ATOM 754 C CA . LEU A 1 96 ? 12.748 8.611 5.191 1.00 90.88 96 LEU A CA 1
ATOM 755 C C . LEU A 1 96 ? 12.703 8.134 3.736 1.00 90.88 96 LEU A C 1
ATOM 757 O O . LEU A 1 96 ? 13.715 7.691 3.193 1.00 90.88 96 LEU A O 1
ATOM 761 N N . TYR A 1 97 ? 11.543 8.264 3.098 1.00 92.50 97 TYR A N 1
ATOM 762 C CA . TYR A 1 97 ? 11.279 7.898 1.712 1.00 92.50 97 TYR A CA 1
ATOM 763 C C . TYR A 1 97 ? 10.588 9.078 1.011 1.00 92.50 97 TYR A C 1
ATOM 765 O O . TYR A 1 97 ? 9.363 9.061 0.849 1.00 92.50 97 TYR A O 1
ATOM 773 N N . PRO A 1 98 ? 11.343 10.118 0.596 1.00 92.88 98 PRO A N 1
ATOM 774 C CA . PRO A 1 98 ? 10.811 11.335 -0.029 1.00 92.88 98 PRO A CA 1
ATOM 775 C C . PRO A 1 98 ? 10.370 11.089 -1.483 1.00 92.88 98 PRO A C 1
ATOM 777 O O . PRO A 1 98 ? 10.737 11.812 -2.413 1.00 92.88 98 PRO A O 1
ATOM 780 N N . ASN A 1 99 ? 9.617 10.014 -1.700 1.00 95.62 99 ASN A N 1
ATOM 781 C CA . ASN A 1 99 ? 9.055 9.659 -2.984 1.00 95.62 99 ASN A CA 1
ATOM 782 C C . ASN A 1 99 ? 7.912 10.590 -3.360 1.00 95.62 99 ASN A C 1
ATOM 784 O O . ASN A 1 99 ? 7.174 11.102 -2.522 1.00 95.62 99 ASN A O 1
ATOM 788 N N . ASN A 1 100 ? 7.745 10.765 -4.662 1.00 94.69 100 ASN A N 1
ATOM 789 C CA . ASN A 1 100 ? 6.663 11.527 -5.252 1.00 94.69 100 ASN A CA 1
ATOM 790 C C . ASN A 1 100 ? 6.231 10.868 -6.566 1.00 94.69 100 ASN A C 1
ATOM 792 O O . ASN A 1 100 ? 6.725 9.805 -6.961 1.00 94.69 100 ASN A O 1
ATOM 796 N N . ARG A 1 101 ? 5.291 11.505 -7.265 1.00 95.56 101 ARG A N 1
ATOM 797 C CA . ARG A 1 101 ? 4.760 10.981 -8.525 1.00 95.56 101 ARG A CA 1
ATOM 798 C C . ARG A 1 101 ? 5.853 10.756 -9.560 1.00 95.56 101 ARG A C 1
ATOM 800 O O . ARG A 1 101 ? 5.814 9.753 -10.278 1.00 95.56 101 ARG A O 1
ATOM 807 N N . GLU A 1 102 ? 6.821 11.656 -9.633 1.00 96.75 102 GLU A N 1
ATOM 808 C CA . GLU A 1 102 ? 7.925 11.606 -10.579 1.00 96.75 102 GLU A CA 1
ATOM 809 C C . GLU A 1 102 ? 8.863 10.430 -10.275 1.00 96.75 102 GLU A C 1
ATOM 811 O O . GLU A 1 102 ? 9.141 9.634 -11.179 1.00 96.75 102 GLU A O 1
ATOM 816 N N . THR A 1 103 ? 9.307 10.265 -9.021 1.00 97.50 103 THR A N 1
ATOM 817 C CA . THR A 1 103 ? 10.226 9.176 -8.636 1.00 97.50 103 THR A CA 1
ATOM 818 C C . THR A 1 103 ? 9.573 7.804 -8.798 1.00 97.50 103 THR A C 1
ATOM 820 O O . THR A 1 103 ? 10.176 6.902 -9.390 1.00 97.50 103 THR A O 1
ATOM 823 N N . ILE A 1 104 ? 8.314 7.663 -8.375 1.00 98.44 104 ILE A N 1
ATOM 824 C CA . ILE A 1 104 ? 7.546 6.416 -8.482 1.00 98.44 104 ILE A CA 1
ATOM 825 C C . ILE A 1 104 ? 7.307 6.058 -9.953 1.00 98.44 104 ILE A C 1
ATOM 827 O O . ILE A 1 104 ? 7.535 4.917 -10.365 1.00 98.44 104 ILE A O 1
ATOM 831 N N . THR A 1 105 ? 6.911 7.029 -10.783 1.00 98.31 105 THR A N 1
ATOM 832 C CA . THR A 1 105 ? 6.687 6.796 -12.220 1.00 98.31 105 THR A CA 1
ATOM 833 C C . THR A 1 105 ? 7.985 6.413 -12.934 1.00 98.31 105 THR A C 1
ATOM 835 O O . THR A 1 105 ? 7.980 5.516 -13.783 1.00 98.31 105 THR A O 1
ATOM 838 N N . ALA A 1 106 ? 9.111 7.035 -12.572 1.00 98.50 106 ALA A N 1
ATOM 839 C CA . ALA A 1 106 ? 10.418 6.693 -13.124 1.00 98.50 106 ALA A CA 1
ATOM 840 C C . ALA A 1 106 ? 10.857 5.269 -12.736 1.00 98.50 106 ALA A C 1
ATOM 842 O O . ALA A 1 106 ? 11.349 4.524 -13.587 1.00 98.50 106 ALA A O 1
ATOM 843 N N . ALA A 1 107 ? 10.652 4.857 -11.481 1.00 98.44 107 ALA A N 1
ATOM 844 C CA . ALA A 1 107 ? 10.943 3.496 -11.031 1.00 98.44 107 ALA A CA 1
ATOM 845 C C . ALA A 1 107 ? 10.038 2.458 -11.720 1.00 98.44 107 ALA A C 1
ATOM 847 O O . ALA A 1 107 ? 10.530 1.439 -12.212 1.00 98.44 107 ALA A O 1
ATOM 848 N N . LEU A 1 108 ? 8.740 2.753 -11.856 1.00 98.69 108 LEU A N 1
ATOM 849 C CA . LEU A 1 108 ? 7.796 1.916 -12.599 1.00 98.69 108 LEU A CA 1
ATOM 850 C C . LEU A 1 108 ? 8.225 1.740 -14.063 1.00 98.69 108 LEU A C 1
ATOM 852 O O . LEU A 1 108 ? 8.132 0.636 -14.602 1.00 98.69 108 LEU A O 1
ATOM 856 N N . ALA A 1 109 ? 8.711 2.802 -14.712 1.00 98.56 109 ALA A N 1
ATOM 857 C CA . ALA A 1 109 ? 9.182 2.733 -16.093 1.00 98.56 109 ALA A CA 1
ATOM 858 C C . ALA A 1 109 ? 10.362 1.759 -16.256 1.00 98.56 109 ALA A C 1
ATOM 860 O O . ALA A 1 109 ? 10.392 1.011 -17.235 1.00 98.56 109 ALA A O 1
ATOM 861 N N . LYS A 1 110 ? 11.285 1.699 -15.282 1.00 98.25 110 LYS A N 1
ATOM 862 C CA . LYS A 1 110 ? 12.390 0.720 -15.278 1.00 98.25 110 LYS A CA 1
ATOM 863 C C . LYS A 1 110 ? 11.863 -0.715 -15.234 1.00 98.25 110 LYS A C 1
ATOM 865 O O . LYS A 1 110 ? 12.296 -1.545 -16.027 1.00 98.25 110 LYS A O 1
ATOM 870 N N . VAL A 1 111 ? 10.895 -0.988 -14.356 1.00 97.94 111 VAL A N 1
ATOM 871 C CA . VAL A 1 111 ? 10.265 -2.315 -14.231 1.00 97.94 111 VAL A CA 1
ATOM 872 C C . VAL A 1 111 ? 9.513 -2.692 -15.509 1.00 97.94 111 VAL A C 1
ATOM 874 O O . VAL A 1 111 ? 9.672 -3.801 -16.012 1.00 97.94 111 VAL A O 1
ATOM 877 N N . LYS A 1 112 ? 8.749 -1.762 -16.095 1.00 97.75 112 LYS A N 1
ATOM 878 C CA . LYS A 1 112 ? 8.023 -1.992 -17.358 1.00 97.75 112 LYS A CA 1
ATOM 879 C C . LYS A 1 112 ? 8.936 -2.215 -18.566 1.00 97.75 112 LYS A C 1
ATOM 881 O O . LYS A 1 112 ? 8.503 -2.837 -19.534 1.00 97.75 112 LYS A O 1
ATOM 886 N N . ALA A 1 113 ? 10.164 -1.700 -18.530 1.00 97.88 113 ALA A N 1
ATOM 887 C CA . ALA A 1 113 ? 11.146 -1.884 -19.593 1.00 97.88 113 ALA A CA 1
ATOM 888 C C . ALA A 1 113 ? 11.868 -3.244 -19.531 1.00 97.88 113 ALA A C 1
ATOM 890 O O . ALA A 1 113 ? 12.503 -3.620 -20.517 1.00 97.88 113 ALA A O 1
ATOM 891 N N . ALA A 1 114 ? 11.770 -3.984 -18.419 1.00 97.56 114 ALA A N 1
ATOM 892 C CA . ALA A 1 114 ? 12.411 -5.286 -18.252 1.00 97.56 114 ALA A CA 1
ATOM 893 C C . ALA A 1 114 ? 11.764 -6.354 -19.165 1.00 97.56 114 ALA A C 1
ATOM 895 O O . ALA A 1 114 ? 10.573 -6.655 -19.005 1.00 97.56 114 ALA A O 1
ATOM 896 N N . PRO A 1 115 ? 12.508 -6.955 -20.117 1.00 97.19 115 PRO A N 1
ATOM 897 C CA . PRO A 1 115 ? 11.970 -7.969 -21.028 1.00 97.19 115 PRO A CA 1
ATOM 898 C C . PRO A 1 115 ? 11.358 -9.189 -20.324 1.00 97.19 115 PRO A C 1
ATOM 900 O O . PRO A 1 115 ? 10.384 -9.760 -20.817 1.00 97.19 115 PRO A O 1
ATOM 903 N N . GLU A 1 116 ? 11.898 -9.565 -19.168 1.00 96.56 116 GLU A N 1
ATOM 904 C CA . GLU A 1 116 ? 11.479 -10.695 -18.333 1.00 96.56 116 GLU A CA 1
ATOM 905 C C . GLU A 1 116 ? 10.066 -10.510 -17.769 1.00 96.56 116 GLU A C 1
ATOM 907 O O . 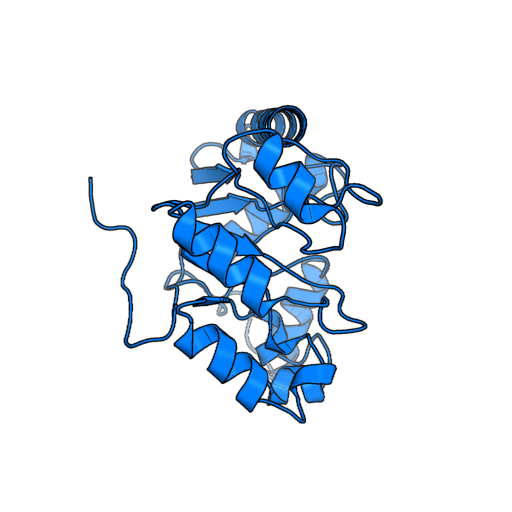GLU A 1 116 ? 9.343 -11.480 -17.541 1.00 96.56 116 GLU A O 1
ATOM 912 N N . LEU A 1 117 ? 9.654 -9.255 -17.577 1.00 95.81 117 LEU A N 1
ATOM 913 C CA . LEU A 1 117 ? 8.362 -8.893 -16.997 1.00 95.81 117 LEU A CA 1
ATOM 914 C C . LEU A 1 117 ? 7.309 -8.575 -18.063 1.00 95.81 117 LEU A C 1
ATOM 916 O O . LEU A 1 117 ? 6.181 -8.187 -17.748 1.00 95.81 117 LEU A O 1
ATOM 920 N N . LYS A 1 118 ? 7.646 -8.769 -19.343 1.00 93.62 118 LYS A N 1
ATOM 921 C CA . LYS A 1 118 ? 6.732 -8.519 -20.455 1.00 93.62 118 LYS A CA 1
ATOM 922 C C . LYS A 1 118 ? 5.460 -9.362 -20.315 1.00 93.62 118 LYS A C 1
ATOM 924 O O . LYS A 1 118 ? 5.499 -10.577 -20.124 1.00 93.62 118 LYS A O 1
ATOM 929 N N . GLY A 1 119 ? 4.311 -8.701 -20.451 1.00 91.19 119 GLY A N 1
ATOM 930 C CA . GLY A 1 119 ? 2.992 -9.333 -20.348 1.00 91.19 119 GLY A CA 1
ATOM 931 C C . GLY A 1 119 ? 2.479 -9.524 -18.917 1.00 91.19 119 GLY A C 1
ATOM 932 O O . GLY A 1 119 ? 1.440 -10.155 -18.745 1.00 91.19 119 GLY A O 1
ATOM 933 N N . ILE A 1 120 ? 3.175 -9.002 -17.904 1.00 94.38 120 ILE A N 1
ATOM 934 C CA . ILE A 1 120 ? 2.654 -8.867 -16.537 1.00 94.38 120 ILE A CA 1
ATOM 935 C C . ILE A 1 120 ? 1.997 -7.487 -16.408 1.00 94.38 120 ILE A C 1
ATOM 937 O O . ILE A 1 120 ? 2.572 -6.490 -16.851 1.00 94.38 120 ILE A O 1
ATOM 941 N N . ASP A 1 121 ? 0.798 -7.417 -15.824 1.00 96.06 121 ASP A N 1
ATOM 942 C CA . ASP A 1 121 ? 0.129 -6.138 -15.568 1.00 96.06 121 ASP A CA 1
ATOM 943 C C . ASP A 1 121 ? 0.739 -5.486 -14.322 1.00 96.06 121 ASP A C 1
ATOM 945 O O . ASP A 1 121 ? 0.503 -5.926 -13.199 1.00 96.06 121 ASP A O 1
ATOM 949 N N . ILE A 1 122 ? 1.572 -4.465 -14.525 1.00 97.25 122 ILE A N 1
ATOM 950 C CA . ILE A 1 122 ? 2.264 -3.755 -13.447 1.00 97.25 122 ILE A CA 1
ATOM 951 C C . ILE A 1 122 ? 1.888 -2.277 -13.514 1.00 97.25 122 ILE A C 1
ATOM 953 O O . ILE A 1 122 ? 2.020 -1.612 -14.548 1.00 97.25 122 ILE A O 1
ATOM 957 N N . SER A 1 123 ? 1.441 -1.742 -12.389 1.00 98.06 123 SER A N 1
ATOM 958 C CA . SER A 1 123 ? 1.096 -0.335 -12.193 1.00 98.06 123 SER A CA 1
ATOM 959 C C . SER A 1 123 ? 1.638 0.151 -10.849 1.00 98.06 123 SER A C 1
ATOM 961 O O . SER A 1 123 ? 2.227 -0.635 -10.109 1.00 98.06 123 SER A O 1
ATOM 963 N N . ALA A 1 124 ? 1.489 1.442 -10.556 1.00 98.12 124 ALA A N 1
ATOM 964 C CA . ALA A 1 124 ? 1.923 2.011 -9.289 1.00 98.12 124 ALA A CA 1
ATOM 965 C C . ALA A 1 124 ? 0.868 2.961 -8.714 1.00 98.12 124 ALA A C 1
ATOM 967 O O . ALA A 1 124 ? 0.219 3.698 -9.459 1.00 98.12 124 ALA A O 1
ATOM 968 N N . ALA A 1 125 ? 0.758 2.924 -7.395 1.00 98.12 125 ALA A N 1
ATOM 969 C CA . ALA A 1 125 ? 0.122 3.889 -6.512 1.00 98.12 125 ALA A CA 1
ATOM 970 C C . ALA A 1 125 ? 1.162 4.238 -5.424 1.00 98.12 125 ALA A C 1
ATOM 972 O O . ALA A 1 125 ? 2.361 4.144 -5.691 1.00 98.12 125 ALA A O 1
ATOM 973 N N . ALA A 1 126 ? 0.745 4.634 -4.225 1.00 97.69 126 ALA A N 1
ATOM 974 C CA . ALA A 1 126 ? 1.651 4.845 -3.098 1.00 97.69 126 ALA A CA 1
ATOM 975 C C . ALA A 1 126 ? 1.037 4.349 -1.784 1.00 97.69 126 ALA A C 1
ATOM 977 O O . ALA A 1 126 ? -0.189 4.325 -1.647 1.00 97.69 126 ALA A O 1
ATOM 978 N N . GLU A 1 127 ? 1.898 3.968 -0.841 1.00 98.00 127 GLU A N 1
ATOM 979 C CA . GLU A 1 127 ? 1.556 3.824 0.575 1.00 98.00 127 GLU A CA 1
ATOM 980 C C . GLU A 1 127 ? 1.957 5.120 1.284 1.00 98.00 127 GLU A C 1
ATOM 982 O O . GLU A 1 127 ? 3.123 5.516 1.260 1.00 98.00 127 GLU A O 1
ATOM 987 N N . TYR A 1 128 ? 0.985 5.825 1.854 1.00 97.06 128 TYR A N 1
ATOM 988 C CA . TYR A 1 128 ? 1.227 7.111 2.495 1.00 97.06 128 TYR A CA 1
ATOM 989 C C . TYR A 1 128 ? 1.388 6.958 4.003 1.00 97.06 128 TYR A C 1
ATOM 991 O O . TYR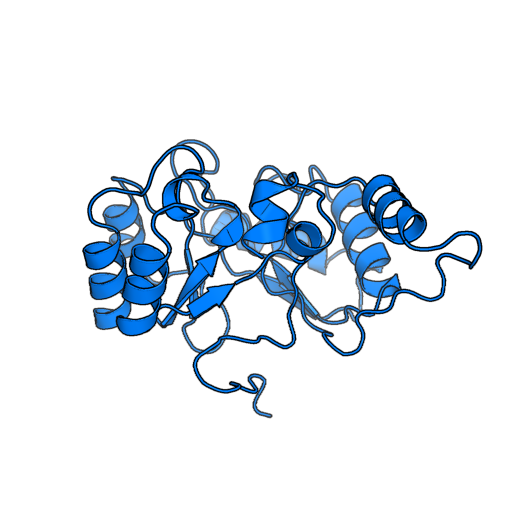 A 1 128 ? 0.430 6.585 4.686 1.00 97.06 128 TYR A O 1
ATOM 999 N N . MET A 1 129 ? 2.551 7.342 4.527 1.00 95.69 129 MET A N 1
ATOM 1000 C CA . MET A 1 129 ? 2.729 7.522 5.965 1.00 95.69 129 MET A CA 1
ATOM 1001 C C . MET A 1 129 ? 1.884 8.711 6.428 1.00 95.69 129 MET A C 1
ATOM 1003 O O . MET A 1 129 ? 2.093 9.843 5.988 1.00 95.69 129 MET A O 1
ATOM 1007 N N . VAL A 1 130 ? 0.919 8.462 7.313 1.00 95.31 130 VAL A N 1
ATOM 1008 C CA . VAL A 1 130 ? 0.148 9.528 7.958 1.00 95.31 130 VAL A CA 1
ATOM 1009 C C . VAL A 1 130 ? 0.921 9.981 9.187 1.00 95.31 130 VAL A C 1
ATOM 1011 O O . VAL A 1 130 ? 0.931 9.309 10.221 1.00 95.31 130 VAL A O 1
ATOM 1014 N N . ASP A 1 131 ? 1.574 11.128 9.061 1.00 88.81 131 ASP A N 1
ATOM 1015 C CA . ASP A 1 131 ? 2.315 11.816 10.112 1.00 88.81 131 ASP A CA 1
ATOM 1016 C C . ASP A 1 131 ? 1.855 13.282 10.242 1.00 88.81 131 ASP A C 1
ATOM 1018 O O . ASP A 1 131 ? 0.835 13.692 9.681 1.00 88.81 131 ASP A O 1
ATOM 1022 N N . LEU A 1 132 ? 2.599 14.082 11.010 1.00 83.88 132 LEU A N 1
ATOM 1023 C CA . LEU A 1 132 ? 2.289 15.498 11.228 1.00 83.88 132 LEU A CA 1
ATOM 1024 C C . LEU A 1 132 ? 2.329 16.329 9.933 1.00 83.88 132 LEU A C 1
ATOM 1026 O O . LEU A 1 132 ? 1.602 17.319 9.824 1.00 83.88 132 LEU A O 1
ATOM 1030 N N . ASP A 1 133 ? 3.132 15.917 8.951 1.00 81.94 133 ASP A N 1
ATOM 1031 C CA . ASP A 1 133 ? 3.345 16.639 7.697 1.00 81.94 133 ASP A CA 1
ATOM 1032 C C . ASP A 1 133 ? 2.415 16.159 6.575 1.00 81.94 133 ASP A C 1
ATOM 1034 O O . ASP A 1 133 ? 2.358 16.779 5.509 1.00 81.94 133 ASP A O 1
ATOM 1038 N N . PHE A 1 134 ? 1.613 15.116 6.811 1.00 86.69 134 PHE A N 1
ATOM 1039 C CA . PHE A 1 134 ? 0.725 14.523 5.810 1.00 86.69 134 PHE A CA 1
ATOM 1040 C C . PHE A 1 134 ? -0.249 15.528 5.164 1.00 86.69 134 PHE A C 1
ATOM 1042 O O . PHE A 1 134 ? -0.565 15.428 3.977 1.00 86.69 134 PHE A O 1
ATOM 1049 N N . ASN A 1 135 ? -0.694 16.555 5.897 1.00 85.12 135 ASN A N 1
ATOM 1050 C CA . ASN A 1 135 ? -1.544 17.604 5.320 1.00 85.12 135 ASN A CA 1
ATOM 1051 C C . ASN A 1 135 ? -0.837 18.369 4.188 1.00 85.12 135 ASN A C 1
ATOM 1053 O O . ASN A 1 135 ? -1.469 18.677 3.179 1.00 85.12 135 ASN A O 1
ATOM 1057 N N . SER A 1 136 ? 0.474 18.602 4.304 1.00 85.62 136 SER A N 1
ATOM 1058 C CA . SER A 1 136 ? 1.258 19.257 3.250 1.00 85.62 136 SER A CA 1
ATOM 1059 C C . SER A 1 136 ? 1.326 18.409 1.975 1.00 85.62 136 SER A C 1
ATOM 1061 O O . SER A 1 136 ? 1.322 18.950 0.871 1.00 85.62 136 SER A O 1
ATOM 1063 N N . VAL A 1 137 ? 1.310 17.077 2.105 1.00 86.12 137 VAL A N 1
ATOM 1064 C CA . VAL A 1 137 ? 1.272 16.150 0.965 1.00 86.12 137 VAL A CA 1
ATOM 1065 C C . VAL A 1 137 ? -0.042 16.300 0.193 1.00 86.12 137 VAL A C 1
ATOM 1067 O O . VAL A 1 137 ? -0.031 16.315 -1.037 1.00 86.12 137 VAL A O 1
ATOM 1070 N N . MET A 1 138 ? -1.170 16.481 0.888 1.00 84.50 138 MET A N 1
ATOM 1071 C CA . MET A 1 138 ? -2.473 16.711 0.244 1.00 84.50 138 MET A CA 1
ATOM 1072 C C . MET A 1 138 ? -2.555 18.058 -0.492 1.00 84.50 138 MET A C 1
ATOM 1074 O O . MET A 1 138 ? -3.293 18.180 -1.470 1.00 84.50 138 MET A O 1
ATOM 1078 N N . GLU A 1 139 ? -1.803 19.067 -0.047 1.00 87.31 139 GLU A N 1
ATOM 1079 C CA . GLU A 1 139 ? -1.766 20.396 -0.675 1.00 87.31 139 GLU A CA 1
ATOM 1080 C C . GLU A 1 139 ? -0.949 20.424 -1.977 1.00 87.31 139 GLU A C 1
ATOM 1082 O O . GLU A 1 139 ? -1.181 21.274 -2.838 1.00 87.31 139 GLU A O 1
ATOM 1087 N N . GLN A 1 140 ? -0.027 19.474 -2.162 1.00 86.38 140 GLN A N 1
ATOM 1088 C CA . GLN A 1 140 ? 0.828 19.385 -3.353 1.00 86.38 140 GLN A CA 1
ATOM 1089 C C . GLN A 1 140 ? 0.086 18.892 -4.607 1.00 86.38 140 GLN A C 1
ATOM 1091 O O . GLN A 1 140 ? 0.602 19.014 -5.720 1.00 86.38 140 GLN A O 1
ATOM 1096 N N . GLY A 1 141 ? -1.129 18.362 -4.453 1.00 88.75 141 GLY A N 1
ATOM 1097 C CA . GLY A 1 141 ? -1.993 17.956 -5.556 1.00 88.75 141 GLY A CA 1
ATOM 1098 C C . GLY A 1 141 ? -2.638 16.584 -5.349 1.00 88.75 141 GLY A C 1
ATOM 1099 O O . GLY A 1 141 ? -2.645 16.043 -4.245 1.00 88.75 141 GLY A O 1
ATOM 1100 N N . PRO A 1 142 ? -3.216 15.997 -6.413 1.00 92.75 142 PRO A N 1
ATOM 1101 C CA . PRO A 1 142 ? -3.877 14.701 -6.319 1.00 92.75 142 PRO A CA 1
ATOM 1102 C C . PRO A 1 142 ? -2.913 13.571 -5.939 1.00 92.75 142 PRO A C 1
ATOM 1104 O O . PRO A 1 142 ? -1.846 13.412 -6.549 1.00 92.75 142 PRO A O 1
ATOM 1107 N N . LEU A 1 143 ? -3.346 12.730 -4.999 1.00 96.00 143 LEU A N 1
ATOM 1108 C CA . LEU A 1 143 ? -2.581 11.586 -4.510 1.00 96.00 143 LEU A CA 1
ATOM 1109 C C . LEU A 1 143 ? -2.396 10.515 -5.603 1.00 96.00 143 LEU A C 1
ATOM 1111 O O . LEU A 1 143 ? -3.114 10.455 -6.609 1.00 96.00 143 LEU A O 1
ATOM 1115 N N . MET A 1 144 ? -1.387 9.665 -5.427 1.00 96.88 144 MET A N 1
ATOM 1116 C CA . MET A 1 144 ? -1.181 8.462 -6.227 1.00 96.88 144 MET A CA 1
ATOM 1117 C C . MET A 1 144 ? -2.099 7.354 -5.721 1.00 96.88 144 MET A C 1
ATOM 1119 O O . MET A 1 144 ? -1.747 6.562 -4.854 1.00 96.88 144 MET A O 1
ATOM 1123 N N . GLU A 1 145 ? -3.303 7.345 -6.274 1.00 96.31 145 GLU A N 1
ATOM 1124 C CA . GLU A 1 145 ? -4.386 6.447 -5.894 1.00 96.31 145 GLU A CA 1
ATOM 1125 C C . GLU A 1 145 ? -4.269 5.048 -6.521 1.00 96.31 145 GLU A C 1
ATOM 1127 O O . GLU A 1 145 ? -3.839 4.866 -7.663 1.00 96.31 145 GLU A O 1
ATOM 1132 N N . LEU A 1 146 ? -4.729 4.057 -5.764 1.00 96.00 146 LEU A N 1
ATOM 1133 C CA . LEU A 1 146 ? -5.215 2.783 -6.275 1.00 96.00 146 LEU A CA 1
ATOM 1134 C C . LEU A 1 146 ? -6.497 3.022 -7.114 1.00 96.00 146 LEU A C 1
ATOM 1136 O O . LEU A 1 146 ? -7.104 4.097 -7.042 1.00 96.00 146 LEU A O 1
ATOM 1140 N N . PRO A 1 147 ? -6.949 2.043 -7.924 1.00 93.12 147 PRO A N 1
ATOM 1141 C CA . PRO A 1 147 ? -8.165 2.192 -8.725 1.00 93.12 147 PRO A CA 1
ATOM 1142 C C . PRO A 1 147 ? -9.378 2.644 -7.901 1.00 93.12 147 PRO A C 1
ATOM 1144 O O . PRO A 1 147 ? -9.474 2.349 -6.714 1.00 93.12 147 PRO A O 1
ATOM 1147 N N . ASP A 1 148 ? -10.325 3.332 -8.538 1.00 92.62 148 ASP A N 1
ATOM 1148 C CA . ASP A 1 148 ? -11.565 3.806 -7.904 1.00 92.62 148 ASP A CA 1
ATOM 1149 C C . ASP A 1 148 ? -11.344 4.766 -6.715 1.00 92.62 148 ASP A C 1
ATOM 1151 O O . ASP A 1 148 ? -12.067 4.703 -5.725 1.00 92.62 148 ASP A O 1
ATOM 1155 N N . LYS A 1 149 ? -10.359 5.675 -6.817 1.00 95.00 149 LYS A N 1
ATOM 1156 C CA . LYS A 1 149 ? -10.044 6.696 -5.791 1.00 95.00 149 LYS A CA 1
ATOM 1157 C C . LYS A 1 149 ? -9.576 6.127 -4.449 1.00 95.00 149 LYS A C 1
ATOM 1159 O O . LYS A 1 149 ? -9.664 6.810 -3.427 1.00 95.00 149 LYS A O 1
ATOM 1164 N N . HIS A 1 150 ? -9.067 4.897 -4.435 1.00 97.44 150 HIS A N 1
ATOM 1165 C CA . HIS A 1 150 ? -8.566 4.298 -3.208 1.00 97.44 150 HIS A CA 1
ATOM 1166 C C . HIS A 1 150 ? -7.184 4.852 -2.842 1.00 97.44 150 HIS A C 1
ATOM 1168 O O . HIS A 1 150 ? -6.317 4.978 -3.701 1.00 97.44 150 HIS A O 1
ATOM 1174 N N . VAL A 1 151 ? -6.950 5.152 -1.568 1.00 97.25 151 VAL A N 1
ATOM 1175 C CA . VAL A 1 151 ? -5.644 5.597 -1.061 1.00 97.25 151 VAL A CA 1
ATOM 1176 C C . VAL A 1 151 ? -5.229 4.681 0.074 1.00 97.25 151 VAL A C 1
ATOM 1178 O O . VAL A 1 151 ? -5.981 4.489 1.031 1.00 97.25 151 VAL A O 1
ATOM 1181 N N . LEU A 1 152 ? -4.037 4.107 -0.064 1.00 98.06 152 LEU A N 1
ATOM 1182 C CA . LEU A 1 152 ? -3.425 3.277 0.956 1.00 98.06 152 LEU A CA 1
ATOM 1183 C C . LEU A 1 152 ? -2.684 4.183 1.940 1.00 98.06 152 LEU A C 1
ATOM 1185 O O . LEU A 1 152 ? -1.822 4.967 1.537 1.00 98.06 152 LEU A O 1
ATOM 1189 N N . ILE A 1 153 ? -3.053 4.088 3.210 1.00 97.44 153 ILE A N 1
ATOM 1190 C CA . ILE A 1 153 ? -2.449 4.849 4.298 1.00 97.44 153 ILE A CA 1
ATOM 1191 C C . ILE A 1 153 ? -1.860 3.898 5.332 1.00 97.44 153 ILE A C 1
ATOM 1193 O O . ILE A 1 153 ? -2.419 2.832 5.594 1.00 97.44 153 ILE A O 1
ATOM 1197 N N . GLU A 1 154 ? -0.774 4.316 5.957 1.00 96.69 154 GLU A N 1
ATOM 1198 C CA . GLU A 1 154 ? -0.147 3.624 7.076 1.00 96.69 154 GLU A CA 1
ATOM 1199 C C . GLU A 1 154 ? 0.179 4.606 8.207 1.00 96.69 154 GLU A C 1
ATOM 1201 O O . GLU A 1 154 ? 0.089 5.827 8.066 1.00 96.69 154 GLU A O 1
ATOM 1206 N N . MET A 1 155 ? 0.571 4.054 9.347 1.00 95.12 155 MET A N 1
ATOM 1207 C CA . MET A 1 155 ? 1.082 4.787 10.497 1.00 95.12 155 MET A CA 1
ATOM 1208 C C . MET A 1 155 ? 2.304 4.075 11.072 1.00 95.12 155 MET A C 1
ATOM 1210 O O . MET A 1 155 ? 2.567 2.908 10.772 1.00 95.12 155 MET A O 1
ATOM 1214 N N . SER A 1 156 ? 3.035 4.765 11.946 1.00 92.62 156 SER A N 1
ATOM 1215 C CA . SER A 1 156 ? 4.153 4.161 12.669 1.00 92.62 156 SER A CA 1
ATOM 1216 C C . SER A 1 156 ? 3.712 2.912 13.438 1.00 92.62 156 SER A C 1
ATOM 1218 O O . SER A 1 156 ? 2.725 2.931 14.169 1.00 92.62 156 SER A O 1
ATOM 1220 N N . TYR A 1 157 ? 4.509 1.842 13.384 1.00 91.38 157 TYR A N 1
ATOM 1221 C CA . TYR A 1 157 ? 4.277 0.658 14.221 1.00 91.38 157 TYR A CA 1
ATOM 1222 C C . TYR A 1 157 ? 4.445 0.928 15.728 1.00 91.38 157 TYR A C 1
ATOM 1224 O O . TYR A 1 157 ? 4.036 0.101 16.543 1.00 91.38 157 TYR A O 1
ATOM 1232 N N . LEU A 1 158 ? 5.051 2.060 16.112 1.00 91.12 158 LEU A N 1
ATOM 1233 C CA . LEU A 1 158 ? 5.325 2.397 17.511 1.00 91.12 158 LEU A CA 1
ATOM 1234 C C . LEU A 1 158 ? 4.104 2.974 18.236 1.00 91.12 158 LEU A C 1
ATOM 1236 O O . LEU A 1 158 ? 3.914 2.696 19.421 1.00 91.12 158 LEU A O 1
ATOM 1240 N N . ALA A 1 159 ? 3.303 3.790 17.553 1.00 93.88 159 ALA A N 1
ATOM 1241 C CA . ALA A 1 159 ? 2.154 4.468 18.139 1.00 93.88 159 ALA A CA 1
ATOM 1242 C C . ALA A 1 159 ? 1.143 4.883 17.064 1.00 93.88 159 ALA A C 1
ATOM 1244 O O . ALA A 1 159 ? 1.518 5.172 15.931 1.00 93.88 159 ALA A O 1
ATOM 1245 N N . GLU A 1 160 ? -0.127 4.970 17.465 1.00 94.81 160 GLU A N 1
ATOM 1246 C CA . GLU A 1 160 ? -1.191 5.549 16.644 1.00 94.81 160 GLU A CA 1
ATOM 1247 C C . GLU A 1 160 ? -0.847 7.002 16.294 1.00 94.81 160 GLU A C 1
ATOM 1249 O O . GLU A 1 160 ? -0.483 7.788 17.176 1.00 94.81 160 GLU A O 1
ATOM 1254 N N . THR A 1 161 ? -0.990 7.367 15.018 1.00 94.81 161 THR A N 1
ATOM 1255 C CA . THR A 1 161 ? -0.846 8.760 14.590 1.00 94.81 161 THR A CA 1
ATOM 1256 C C . THR A 1 161 ? -1.883 9.635 15.304 1.00 94.81 161 THR A C 1
ATOM 1258 O O . THR A 1 161 ? -3.077 9.311 15.268 1.00 94.81 161 THR A O 1
ATOM 1261 N N . PRO A 1 162 ? -1.469 10.753 15.932 1.00 92.69 162 PRO A N 1
ATOM 1262 C CA . PRO A 1 162 ? -2.402 11.724 16.489 1.00 92.69 162 PRO A CA 1
ATOM 1263 C C . PRO A 1 162 ? -3.458 12.139 15.463 1.00 92.69 162 PRO A C 1
ATOM 1265 O O . PRO A 1 162 ? -3.157 12.314 14.289 1.00 92.69 162 PRO A O 1
ATOM 1268 N N . ASP A 1 163 ? -4.706 12.277 15.907 1.00 92.31 163 ASP A N 1
ATOM 1269 C CA . ASP A 1 163 ? -5.814 12.733 15.063 1.00 92.31 163 ASP A CA 1
ATOM 1270 C C . ASP A 1 163 ? -6.049 11.898 13.785 1.00 92.31 163 ASP A C 1
ATOM 1272 O O . ASP A 1 163 ? -6.604 12.398 12.804 1.00 92.31 163 ASP A O 1
ATOM 1276 N N . ILE A 1 164 ? -5.707 10.599 13.792 1.00 95.12 164 ILE A N 1
ATOM 1277 C CA . ILE A 1 164 ? -5.932 9.702 12.642 1.00 95.12 164 ILE A CA 1
ATOM 1278 C C . ILE A 1 164 ? -7.377 9.754 12.115 1.00 95.12 164 ILE A C 1
ATOM 1280 O O . ILE A 1 164 ? -7.597 9.778 10.904 1.00 95.12 164 ILE A O 1
ATOM 1284 N N . GLU A 1 165 ? -8.374 9.845 13.001 1.00 95.62 165 GLU A N 1
ATOM 1285 C CA . GLU A 1 165 ? -9.785 9.982 12.614 1.00 95.62 165 GLU A CA 1
ATOM 1286 C C . GLU A 1 165 ? -10.029 11.266 11.797 1.00 95.62 165 GLU A C 1
ATOM 1288 O O . GLU A 1 165 ? -10.765 11.244 10.807 1.00 95.62 165 GLU A O 1
ATOM 1293 N N . GLN A 1 166 ? -9.371 12.374 12.153 1.00 94.25 166 GLN A N 1
ATOM 1294 C CA . GLN A 1 166 ? -9.474 13.636 11.420 1.00 94.25 166 GLN A CA 1
ATOM 1295 C C . GLN A 1 166 ? -8.816 13.538 10.039 1.00 94.25 166 GLN A C 1
ATOM 1297 O O . GLN A 1 166 ? -9.384 14.028 9.061 1.00 94.25 166 GLN A O 1
ATOM 1302 N N . HIS A 1 167 ? -7.666 12.866 9.927 1.00 94.00 167 HIS A N 1
ATOM 1303 C CA . HIS A 1 167 ? -7.023 12.614 8.633 1.00 94.00 167 HIS A CA 1
ATOM 1304 C C . HIS A 1 167 ? -7.912 11.765 7.713 1.00 94.00 167 HIS A C 1
ATOM 1306 O O . HIS A 1 167 ? -8.129 12.132 6.555 1.00 94.00 167 HIS A O 1
ATOM 1312 N N . VAL A 1 168 ? -8.502 10.686 8.241 1.00 94.94 168 VAL A N 1
ATOM 1313 C CA . VAL A 1 168 ? -9.458 9.848 7.499 1.00 94.94 168 VAL A CA 1
ATOM 1314 C C . VAL A 1 168 ? -10.668 10.667 7.048 1.00 94.94 168 VAL A C 1
ATOM 1316 O O . VAL A 1 168 ? -11.066 10.578 5.886 1.00 94.94 168 VAL A O 1
ATOM 1319 N N . PHE A 1 169 ? -11.234 11.502 7.925 1.00 94.88 169 PHE A N 1
ATOM 1320 C CA . PHE A 1 169 ? -12.349 12.382 7.573 1.00 94.88 169 PHE A CA 1
ATOM 1321 C C . PHE A 1 169 ? -11.982 13.357 6.444 1.00 94.88 169 PHE A C 1
ATOM 1323 O O . PHE A 1 169 ? -12.717 13.452 5.460 1.00 94.88 169 PHE A O 1
ATOM 1330 N N . ASN A 1 170 ? -10.838 14.040 6.551 1.00 93.62 170 ASN A N 1
ATOM 1331 C CA . ASN A 1 170 ? -10.385 15.024 5.565 1.00 93.62 170 ASN A CA 1
ATOM 1332 C C . ASN A 1 170 ? -10.196 14.394 4.179 1.00 93.62 170 ASN A C 1
ATOM 1334 O O . ASN A 1 170 ? -10.694 14.925 3.185 1.00 93.62 170 ASN A O 1
ATOM 1338 N N . LEU A 1 171 ? -9.543 13.230 4.112 1.00 94.69 171 LEU A N 1
ATOM 1339 C CA . LEU A 1 171 ? -9.348 12.499 2.858 1.00 94.69 171 LEU A CA 1
ATOM 1340 C C . LEU A 1 171 ? -10.677 12.050 2.241 1.00 94.69 171 LEU A C 1
ATOM 1342 O O . LEU A 1 171 ? -10.863 12.128 1.025 1.00 94.69 171 LEU A O 1
ATOM 1346 N N . LYS A 1 172 ? -11.629 11.629 3.078 1.00 94.38 172 LYS A N 1
ATOM 1347 C CA . LYS A 1 172 ? -12.958 11.222 2.622 1.00 94.38 172 LYS A CA 1
ATOM 1348 C C . LYS A 1 172 ? -13.755 12.404 2.063 1.00 94.38 172 LYS A C 1
ATOM 1350 O O . LYS A 1 172 ? -14.390 12.272 1.019 1.00 94.38 172 LYS A O 1
ATOM 1355 N N . VAL A 1 173 ? -13.677 13.575 2.704 1.00 94.25 173 VAL A N 1
ATOM 1356 C CA . VAL A 1 173 ? -14.256 14.835 2.193 1.00 94.25 173 VAL A CA 1
ATOM 1357 C C . VAL A 1 173 ? -13.600 15.258 0.875 1.00 94.25 173 VAL A C 1
ATOM 1359 O O . VAL A 1 173 ? -14.294 15.745 -0.016 1.00 94.25 173 VAL A O 1
ATOM 1362 N N . ALA A 1 174 ? -12.298 15.011 0.709 1.00 93.81 174 ALA A N 1
ATOM 1363 C CA . ALA A 1 174 ? -11.578 15.230 -0.547 1.00 93.81 174 ALA A CA 1
ATOM 1364 C C . ALA A 1 174 ? -11.938 14.219 -1.661 1.00 93.81 174 ALA A C 1
ATOM 1366 O O . ALA A 1 174 ? -11.476 14.363 -2.793 1.00 93.81 174 ALA A O 1
ATOM 1367 N N . GLY A 1 175 ? -12.787 13.225 -1.371 1.00 95.00 175 GLY A N 1
ATOM 1368 C CA . GLY A 1 175 ? -13.308 12.265 -2.346 1.00 95.00 175 GLY A CA 1
ATOM 1369 C C . GLY A 1 175 ? -12.506 10.969 -2.472 1.00 95.00 175 GLY A C 1
ATOM 1370 O O . GLY A 1 175 ? -12.734 10.222 -3.425 1.00 95.00 175 GLY A O 1
ATOM 1371 N N . TYR A 1 176 ? -11.588 10.692 -1.543 1.00 96.62 176 TYR A N 1
ATOM 1372 C CA . TY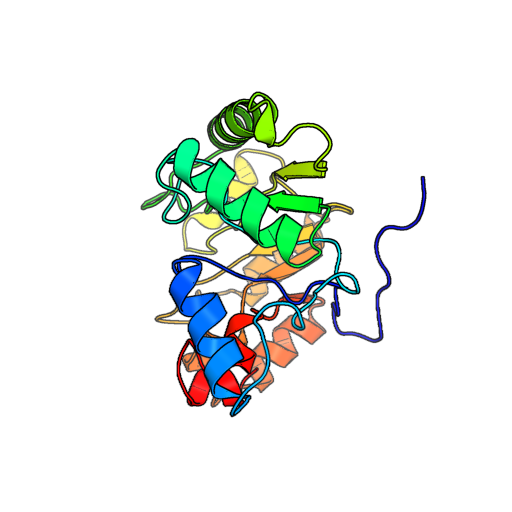R A 1 176 ? -10.831 9.440 -1.512 1.00 96.62 176 TYR A CA 1
ATOM 1373 C C . TYR A 1 176 ? -11.523 8.361 -0.672 1.00 96.62 176 TYR A C 1
ATOM 1375 O O . TYR A 1 176 ? -12.208 8.645 0.313 1.00 96.62 176 TYR A O 1
ATOM 1383 N N . GLN A 1 177 ? -11.290 7.103 -1.043 1.00 96.00 177 GLN A N 1
ATOM 1384 C CA . GLN A 1 177 ? -11.670 5.926 -0.269 1.00 96.00 177 GLN A CA 1
ATOM 1385 C C . GLN A 1 177 ? -10.425 5.347 0.413 1.00 96.00 177 GLN A C 1
ATOM 1387 O O . GLN A 1 177 ? -9.484 4.918 -0.245 1.00 96.00 177 GLN A O 1
ATOM 1392 N N . LEU A 1 178 ? -10.392 5.339 1.740 1.00 96.12 178 LEU A N 1
ATOM 1393 C CA . LEU A 1 178 ? -9.184 4.974 2.479 1.00 96.12 178 LEU A CA 1
ATOM 1394 C C . LEU A 1 178 ? -9.079 3.469 2.675 1.00 96.12 178 LEU A C 1
ATOM 1396 O O . LEU A 1 178 ? -10.097 2.797 2.859 1.00 96.12 178 LEU A O 1
ATOM 1400 N N . ILE A 1 179 ? -7.842 2.979 2.655 1.00 97.62 179 ILE A N 1
ATOM 1401 C CA . ILE A 1 179 ? -7.449 1.631 3.052 1.00 97.62 179 ILE A CA 1
ATOM 1402 C C . ILE A 1 179 ? -6.318 1.778 4.073 1.00 97.62 179 ILE A C 1
ATOM 1404 O O . ILE A 1 179 ? -5.247 2.269 3.725 1.00 97.62 179 ILE A O 1
ATOM 1408 N N . LEU A 1 180 ? -6.546 1.358 5.315 1.00 97.31 180 LEU A N 1
ATOM 1409 C CA . LEU A 1 180 ? -5.498 1.240 6.321 1.00 97.31 180 LEU A CA 1
ATOM 1410 C C . LEU A 1 180 ? -4.691 -0.030 6.053 1.00 97.31 180 LEU A C 1
ATOM 1412 O O . LEU A 1 180 ? -5.240 -1.138 6.066 1.00 97.31 180 LEU A O 1
ATOM 1416 N N . ALA A 1 181 ? -3.403 0.152 5.795 1.00 96.56 181 ALA A N 1
ATOM 1417 C CA . ALA A 1 181 ? -2.464 -0.928 5.582 1.00 96.56 181 ALA A CA 1
ATOM 1418 C C . ALA A 1 181 ? -2.214 -1.714 6.876 1.00 96.56 181 ALA A C 1
ATOM 1420 O O . ALA A 1 181 ? -2.130 -1.131 7.956 1.00 96.56 181 ALA A O 1
ATOM 1421 N N . HIS A 1 182 ? -2.145 -3.041 6.734 1.00 94.81 182 HIS A N 1
ATOM 1422 C CA . HIS A 1 182 ? -1.701 -4.024 7.735 1.00 94.81 182 HIS A CA 1
ATOM 1423 C C . HIS A 1 182 ? -2.040 -3.696 9.209 1.00 94.81 182 HIS A C 1
ATOM 1425 O O . HIS A 1 182 ? -1.156 -3.752 10.072 1.00 94.81 182 HIS A O 1
ATOM 1431 N N . PRO A 1 183 ? -3.315 -3.407 9.559 1.00 95.25 183 PRO A N 1
ATOM 1432 C CA . PRO A 1 183 ? -3.682 -2.981 10.908 1.00 95.25 183 PRO A CA 1
ATOM 1433 C C . PRO A 1 183 ? -3.395 -4.035 11.981 1.00 95.25 183 PRO A C 1
ATOM 1435 O O . PRO A 1 183 ? -3.208 -3.695 13.150 1.00 95.25 183 PRO A O 1
ATOM 1438 N N . GLU A 1 184 ? -3.301 -5.310 11.598 1.00 94.94 184 GLU A N 1
ATOM 1439 C CA . GLU A 1 184 ? -2.904 -6.407 12.477 1.00 94.94 184 GLU A CA 1
ATOM 1440 C C . GLU A 1 184 ? -1.459 -6.279 12.989 1.00 94.94 184 GLU A C 1
ATOM 1442 O O . GLU A 1 184 ? -1.102 -6.892 13.996 1.00 94.94 184 GLU A O 1
ATOM 1447 N N . ARG A 1 185 ? -0.617 -5.467 12.336 1.00 94.81 185 ARG A N 1
ATOM 1448 C CA . ARG A 1 185 ? 0.767 -5.202 12.762 1.00 94.81 185 ARG A CA 1
ATOM 1449 C C . ARG A 1 185 ? 0.874 -4.080 13.798 1.00 94.81 185 ARG A C 1
ATOM 1451 O O . ARG A 1 185 ? 1.922 -3.942 14.432 1.00 94.81 185 ARG A O 1
ATOM 1458 N N . TYR A 1 186 ? -0.193 -3.318 14.033 1.00 96.19 186 TYR A N 1
ATOM 1459 C CA . TYR A 1 186 ? -0.232 -2.261 15.044 1.00 96.19 186 TYR A CA 1
ATOM 1460 C C . TYR A 1 186 ? -0.521 -2.836 16.434 1.00 96.19 186 TYR A C 1
ATOM 1462 O O . TYR A 1 186 ? -1.666 -2.942 16.876 1.00 96.19 186 TYR A O 1
ATOM 1470 N N . THR A 1 187 ? 0.541 -3.186 17.162 1.00 94.50 187 THR A N 1
ATOM 1471 C CA . THR A 1 187 ? 0.441 -3.819 18.494 1.00 94.50 187 THR A CA 1
ATOM 1472 C C . THR A 1 187 ? -0.350 -2.989 19.512 1.00 94.50 187 THR A C 1
ATOM 1474 O O . THR A 1 187 ? -1.022 -3.541 20.386 1.00 94.50 187 THR A O 1
ATOM 1477 N N . PHE A 1 188 ? -0.356 -1.659 19.377 1.00 95.12 188 PHE A N 1
ATOM 1478 C CA . PHE A 1 188 ? -1.154 -0.765 20.223 1.00 95.12 188 PHE A CA 1
ATOM 1479 C C . PHE A 1 188 ? -2.675 -0.910 20.026 1.00 95.12 188 PHE A C 1
ATOM 1481 O O . PHE A 1 188 ? -3.429 -0.537 20.929 1.00 95.12 188 PHE A O 1
ATOM 1488 N N . TYR A 1 189 ? -3.135 -1.491 18.912 1.00 96.12 189 TYR A N 1
ATOM 1489 C CA . TYR A 1 189 ? -4.545 -1.829 18.692 1.00 96.12 189 TYR A CA 1
ATOM 1490 C C . TYR A 1 189 ? -4.933 -3.222 19.187 1.00 96.12 189 TYR A C 1
ATOM 1492 O O . TYR A 1 189 ? -6.117 -3.465 19.403 1.00 96.12 189 TYR A O 1
ATOM 1500 N N . HIS A 1 190 ? -3.986 -4.129 19.453 1.00 95.00 190 HIS A N 1
ATOM 1501 C CA . HIS A 1 190 ? -4.309 -5.514 19.846 1.00 95.00 190 HIS A CA 1
ATOM 1502 C C . HIS A 1 190 ? -5.151 -5.596 21.125 1.00 95.00 190 HIS A C 1
ATOM 1504 O O . HIS A 1 190 ? -5.987 -6.481 21.274 1.00 95.00 190 HIS A O 1
ATOM 1510 N N . ARG A 1 191 ? -4.957 -4.651 22.053 1.00 93.44 191 ARG A N 1
ATOM 1511 C CA . ARG A 1 191 ? -5.743 -4.542 23.298 1.00 93.44 191 ARG A CA 1
ATOM 1512 C C . ARG A 1 191 ? -6.891 -3.533 23.215 1.00 93.44 191 ARG A C 1
ATOM 1514 O O . ARG A 1 191 ? -7.533 -3.287 24.232 1.00 93.44 191 ARG A O 1
ATOM 1521 N N . LYS A 1 192 ? -7.087 -2.918 22.047 1.00 95.31 192 LYS A N 1
ATOM 1522 C CA . LYS A 1 192 ? -8.082 -1.873 21.771 1.00 95.31 192 LYS A CA 1
ATOM 1523 C C . LYS A 1 192 ? -8.707 -2.051 20.374 1.00 95.31 192 LYS A C 1
ATOM 1525 O O . LYS A 1 192 ? -8.659 -1.117 19.566 1.00 95.31 192 LYS A O 1
ATOM 1530 N N . PRO A 1 193 ? -9.243 -3.240 20.033 1.00 92.88 193 PRO A N 1
ATOM 1531 C CA . PRO A 1 193 ? -9.784 -3.506 18.697 1.00 92.88 193 PRO A CA 1
ATOM 1532 C C . PRO A 1 193 ? -10.926 -2.551 18.313 1.00 92.88 193 PRO A C 1
ATOM 1534 O O . PRO A 1 193 ? -11.131 -2.279 17.131 1.00 92.88 193 PRO A O 1
ATOM 1537 N N . GLU A 1 194 ? -11.618 -1.962 19.294 1.00 95.69 194 GLU A N 1
ATOM 1538 C CA . GLU A 1 194 ? -12.648 -0.943 19.083 1.00 95.69 194 GLU A CA 1
ATOM 1539 C C . GLU A 1 194 ? -12.145 0.289 18.315 1.00 95.69 194 GLU A C 1
ATOM 1541 O O . GLU A 1 194 ? -12.927 0.940 17.626 1.00 95.69 194 GLU A O 1
ATOM 1546 N N . LYS A 1 195 ? -10.843 0.600 18.382 1.00 95.75 195 LYS A N 1
ATOM 1547 C CA . LYS A 1 195 ? -10.237 1.703 17.623 1.00 95.75 195 LYS A CA 1
ATOM 1548 C C . LYS A 1 195 ? -10.159 1.391 16.129 1.00 95.75 195 LYS A C 1
ATOM 1550 O O . LYS A 1 195 ? -10.426 2.260 15.305 1.00 95.75 195 LYS A O 1
ATOM 1555 N N . VAL A 1 196 ? -9.860 0.143 15.775 1.00 94.50 196 VAL A N 1
ATOM 1556 C CA . VAL A 1 196 ? -9.857 -0.317 14.380 1.00 94.50 196 VAL A CA 1
ATOM 1557 C C . VAL A 1 196 ? -11.287 -0.396 13.841 1.00 94.50 196 VAL A C 1
ATOM 1559 O O . VAL A 1 196 ? -11.551 0.066 12.730 1.00 94.50 196 VAL A O 1
ATOM 1562 N N . GLU A 1 197 ? -12.233 -0.896 14.643 1.00 94.25 197 GLU A N 1
ATOM 1563 C CA . GLU A 1 197 ? -13.659 -0.892 14.279 1.00 94.25 197 GLU A CA 1
ATOM 1564 C C . GLU A 1 197 ? -14.195 0.532 14.088 1.00 94.25 197 GLU A C 1
ATOM 1566 O O . GLU A 1 197 ? -14.913 0.796 13.127 1.00 94.25 197 GLU A O 1
ATOM 1571 N N . ARG A 1 198 ? -13.757 1.494 14.908 1.00 96.38 198 ARG A N 1
ATOM 1572 C CA . ARG A 1 198 ? -14.094 2.909 14.720 1.00 96.38 198 ARG A CA 1
ATOM 1573 C C . ARG A 1 198 ? -13.644 3.440 13.354 1.00 96.38 198 ARG A C 1
ATOM 1575 O O . ARG A 1 198 ? -14.415 4.137 12.695 1.00 96.38 198 ARG A O 1
ATOM 1582 N N . LEU A 1 199 ? -12.436 3.099 12.901 1.00 96.12 199 LEU A N 1
ATOM 1583 C CA . LEU A 1 199 ? -11.960 3.487 11.567 1.00 96.12 199 LEU A CA 1
ATOM 1584 C C . LEU A 1 199 ? -12.799 2.831 10.457 1.00 96.12 199 LEU A C 1
ATOM 1586 O O . LEU A 1 199 ? -13.140 3.503 9.478 1.00 96.12 199 LEU A O 1
ATOM 1590 N N . LYS A 1 200 ? -13.205 1.566 10.631 1.00 95.00 200 LYS A N 1
ATOM 1591 C CA . LYS A 1 200 ? -14.148 0.890 9.722 1.00 95.00 200 LYS A CA 1
ATOM 1592 C C . LYS A 1 200 ? -15.512 1.574 9.674 1.00 95.00 200 LYS A C 1
ATOM 1594 O O . LYS A 1 200 ? -16.022 1.806 8.580 1.00 95.00 200 LYS A O 1
ATOM 1599 N N . ASP A 1 201 ? -16.069 1.970 10.816 1.00 95.50 201 ASP A N 1
ATOM 1600 C CA . ASP A 1 201 ? -17.345 2.697 10.899 1.00 95.50 201 ASP A CA 1
ATOM 1601 C C . ASP A 1 201 ? -17.278 4.063 10.202 1.00 95.50 201 ASP A C 1
ATOM 1603 O O . ASP A 1 201 ? -18.250 4.530 9.602 1.00 95.50 201 ASP A O 1
ATOM 1607 N N . MET A 1 202 ? -16.103 4.699 10.212 1.00 95.44 202 MET A N 1
ATOM 1608 C CA . MET A 1 202 ? -15.829 5.911 9.432 1.00 95.44 202 MET A CA 1
ATOM 1609 C C . MET A 1 202 ? -15.691 5.637 7.927 1.00 95.44 202 MET A C 1
ATOM 1611 O O . MET A 1 202 ? -15.567 6.571 7.129 1.00 95.44 202 MET A O 1
ATOM 1615 N N . GLY A 1 203 ? -15.782 4.377 7.506 1.00 90.62 203 GLY A N 1
ATOM 1616 C CA . GLY A 1 203 ? -15.675 3.911 6.132 1.00 90.62 203 GLY A CA 1
ATOM 1617 C C . GLY A 1 203 ? -14.241 3.703 5.661 1.00 90.62 203 GLY A C 1
ATOM 1618 O O . GLY A 1 203 ? -14.041 3.661 4.453 1.00 90.62 203 GLY A O 1
ATOM 1619 N N . CYS A 1 204 ? -13.257 3.611 6.558 1.00 95.12 204 CYS A N 1
ATOM 1620 C CA . CYS A 1 204 ? -11.907 3.183 6.199 1.00 95.12 204 CYS A CA 1
ATOM 1621 C C . CYS A 1 204 ? -11.899 1.666 5.980 1.00 95.12 204 CYS A C 1
ATOM 1623 O O . CYS A 1 204 ? -12.357 0.896 6.823 1.00 95.12 204 CYS A O 1
ATOM 1625 N N . LEU A 1 205 ? -11.395 1.226 4.835 1.00 96.38 205 LEU A N 1
ATOM 1626 C CA . LEU A 1 205 ? -11.193 -0.187 4.551 1.00 96.38 205 LEU A CA 1
ATOM 1627 C C . LEU A 1 205 ? -9.918 -0.666 5.250 1.00 96.38 205 LEU A C 1
ATOM 1629 O O . LEU A 1 205 ? -9.034 0.131 5.540 1.00 96.38 205 LEU A O 1
ATOM 1633 N N . LEU A 1 206 ? -9.802 -1.965 5.500 1.00 95.06 206 LEU A N 1
ATOM 1634 C CA . LEU A 1 206 ? -8.610 -2.560 6.104 1.00 95.06 206 LEU A CA 1
ATOM 1635 C C . LEU A 1 206 ? -7.941 -3.502 5.108 1.00 95.06 206 LEU A C 1
ATOM 1637 O O . LEU A 1 206 ? -8.636 -4.248 4.415 1.00 95.06 206 LEU A O 1
ATOM 1641 N N . GLN A 1 207 ? -6.611 -3.497 5.063 1.00 93.19 207 GLN A N 1
ATOM 1642 C CA . GLN A 1 207 ? -5.823 -4.421 4.253 1.00 93.19 207 GLN A CA 1
ATOM 1643 C C . GLN A 1 207 ? -4.982 -5.333 5.148 1.00 93.19 207 GLN A C 1
ATOM 1645 O O . GLN A 1 207 ? -4.097 -4.867 5.844 1.00 93.19 207 GLN A O 1
ATOM 1650 N N . LEU A 1 208 ? -5.222 -6.642 5.080 1.00 90.56 208 LEU A N 1
ATOM 1651 C CA . LEU A 1 208 ? -4.478 -7.661 5.828 1.00 90.56 208 LEU A CA 1
ATOM 1652 C C . LEU A 1 208 ? -3.205 -8.090 5.087 1.00 90.56 208 LEU A C 1
ATOM 1654 O O . LEU A 1 208 ? -3.262 -8.377 3.882 1.00 90.56 208 LEU A O 1
ATOM 1658 N N . ASN A 1 209 ? -2.071 -8.192 5.784 1.00 86.75 209 ASN A N 1
ATOM 1659 C CA . ASN A 1 209 ? -0.859 -8.780 5.216 1.00 86.75 209 ASN A CA 1
ATOM 1660 C C . ASN A 1 209 ? -0.917 -10.318 5.285 1.00 86.75 209 ASN A C 1
ATOM 1662 O O . ASN A 1 209 ? -1.098 -10.926 6.339 1.00 86.75 209 ASN A O 1
ATOM 1666 N N . LEU A 1 210 ? -0.720 -10.976 4.146 1.00 84.50 210 LEU A N 1
ATOM 1667 C CA . LEU A 1 210 ? -0.736 -12.430 3.983 1.00 84.50 210 LEU A CA 1
ATOM 1668 C C . LEU A 1 210 ? 0.281 -13.134 4.879 1.00 84.50 210 LEU A C 1
ATOM 1670 O O . LEU A 1 210 ? 0.025 -14.236 5.359 1.00 84.50 210 LEU A O 1
ATOM 1674 N N . LEU A 1 211 ? 1.427 -12.518 5.151 1.00 83.38 211 LEU A N 1
ATOM 1675 C CA . LEU A 1 211 ? 2.402 -13.136 6.044 1.00 83.38 211 LEU A CA 1
ATOM 1676 C C . LEU A 1 211 ? 1.986 -13.107 7.517 1.00 83.38 211 LEU A C 1
ATOM 1678 O O . LEU A 1 211 ? 2.420 -13.979 8.280 1.00 83.38 211 LEU A O 1
ATOM 1682 N N . SER A 1 212 ? 1.084 -12.208 7.905 1.00 86.62 212 SER A N 1
ATOM 1683 C CA . SER A 1 212 ? 0.565 -12.122 9.271 1.00 86.62 212 SER A CA 1
ATOM 1684 C C . SER A 1 212 ? -0.144 -13.410 9.692 1.00 86.62 212 SER A C 1
ATOM 1686 O O . SER A 1 212 ? 0.199 -13.975 10.732 1.00 86.62 212 SER A O 1
ATOM 1688 N N . VAL A 1 213 ? -0.995 -13.992 8.833 1.00 86.31 213 VAL A N 1
ATOM 1689 C CA . VAL A 1 213 ? -1.723 -15.243 9.155 1.00 86.31 213 VAL A CA 1
ATOM 1690 C C . VAL A 1 213 ? -0.816 -16.472 9.294 1.00 86.31 213 VAL A C 1
ATOM 1692 O O . VAL A 1 213 ? -1.184 -17.480 9.905 1.00 86.31 213 VAL A O 1
ATOM 1695 N N . THR A 1 214 ? 0.405 -16.407 8.760 1.00 82.62 214 THR A N 1
ATOM 1696 C CA . THR A 1 214 ? 1.382 -17.501 8.879 1.00 82.62 214 THR A CA 1
ATOM 1697 C C . THR A 1 214 ? 2.109 -17.499 10.227 1.00 82.62 214 THR A C 1
ATOM 1699 O O . THR A 1 214 ? 2.552 -18.556 10.681 1.00 82.62 214 THR A O 1
ATOM 1702 N N . GLY A 1 215 ? 2.168 -16.349 10.911 1.00 85.50 215 GLY A N 1
ATOM 1703 C CA . GLY A 1 215 ? 2.990 -16.140 12.108 1.00 85.50 215 GLY A CA 1
ATOM 1704 C C . GLY A 1 215 ? 4.344 -15.487 11.850 1.00 85.50 215 GLY A C 1
ATOM 1705 O O . GLY A 1 215 ? 5.160 -15.449 12.766 1.00 85.50 215 GLY A O 1
ATOM 1706 N N . TYR A 1 216 ? 4.592 -14.972 10.639 1.00 84.31 216 TYR A N 1
ATOM 1707 C CA . TYR A 1 216 ? 5.874 -14.359 10.272 1.00 84.31 216 TYR A CA 1
ATOM 1708 C C . TYR A 1 216 ? 6.268 -13.205 11.193 1.00 84.31 216 TYR A C 1
ATOM 1710 O O . TYR A 1 216 ? 7.397 -13.147 11.670 1.00 84.31 216 TYR A O 1
ATOM 1718 N N . TYR A 1 217 ? 5.310 -12.332 11.500 1.00 85.12 217 TYR A N 1
ATOM 1719 C CA . TYR A 1 217 ? 5.517 -11.160 12.351 1.00 85.12 217 TYR A CA 1
ATOM 1720 C C . TYR A 1 217 ? 5.311 -11.449 13.846 1.00 85.12 217 TYR A C 1
ATOM 1722 O O . TYR A 1 217 ? 5.193 -10.527 14.647 1.00 85.12 217 TYR A O 1
ATOM 1730 N N . GLY A 1 218 ? 5.268 -12.725 14.236 1.00 91.12 218 GLY A N 1
ATOM 1731 C CA . GLY A 1 218 ? 5.077 -13.149 15.618 1.00 91.12 218 GLY A CA 1
ATOM 1732 C C . GLY A 1 218 ? 3.648 -13.581 15.945 1.00 91.12 218 GLY A C 1
ATOM 1733 O O . GLY A 1 218 ? 2.710 -13.441 15.158 1.00 91.12 218 GLY A O 1
ATOM 1734 N N . LYS A 1 219 ? 3.503 -14.166 17.138 1.00 94.62 219 LYS A N 1
ATOM 1735 C CA . LYS A 1 219 ? 2.257 -14.790 17.599 1.00 94.62 219 LYS A CA 1
ATOM 1736 C C . LYS A 1 219 ? 1.120 -13.777 17.757 1.00 94.62 219 LYS A C 1
ATOM 1738 O O . LYS A 1 219 ? 0.011 -14.065 17.336 1.00 94.62 219 LYS A O 1
ATOM 1743 N N . GLU A 1 220 ? 1.411 -12.611 18.322 1.00 94.06 220 GLU A N 1
ATOM 1744 C CA . GLU A 1 220 ? 0.412 -11.570 18.602 1.00 94.06 220 GLU A CA 1
ATOM 1745 C C . GLU A 1 220 ? -0.183 -11.007 17.303 1.00 94.06 220 GLU A C 1
ATOM 1747 O O . GLU A 1 220 ? -1.397 -10.916 17.167 1.00 94.06 220 GLU A O 1
ATOM 1752 N N . VAL A 1 221 ? 0.661 -10.738 16.299 1.00 93.44 221 VAL A N 1
ATOM 1753 C CA . VAL A 1 221 ? 0.213 -10.294 14.969 1.00 93.44 221 VAL A CA 1
ATOM 1754 C C . VAL A 1 221 ? -0.640 -11.360 14.282 1.00 93.44 221 VAL A C 1
ATOM 1756 O O . VAL A 1 221 ? -1.647 -11.034 13.669 1.00 93.44 221 VAL A O 1
ATOM 1759 N N . LYS A 1 222 ? -0.281 -12.642 14.414 1.00 92.62 222 LYS A N 1
ATOM 1760 C CA . LYS A 1 222 ? -1.088 -13.745 13.876 1.00 92.62 222 LYS A CA 1
ATOM 1761 C C . LYS A 1 222 ? -2.447 -13.884 14.557 1.00 92.62 222 LYS A C 1
ATOM 1763 O O . LYS A 1 222 ? -3.393 -14.289 13.904 1.00 92.62 222 LYS A O 1
ATOM 1768 N N . GLU A 1 223 ? -2.529 -13.634 15.860 1.00 93.81 223 GLU A N 1
ATOM 1769 C CA . GLU A 1 223 ? -3.798 -13.676 16.597 1.00 93.81 223 GLU A CA 1
ATOM 1770 C C . GLU A 1 223 ? -4.707 -12.492 16.241 1.00 93.81 223 GLU A C 1
ATOM 1772 O O . GLU A 1 223 ? -5.926 -12.634 16.290 1.00 93.81 223 GLU A O 1
ATOM 1777 N N . ALA A 1 224 ? -4.123 -11.346 15.874 1.00 92.38 224 ALA A N 1
ATOM 1778 C CA . ALA A 1 224 ? -4.851 -10.175 15.391 1.00 92.38 224 ALA A CA 1
ATOM 1779 C C . ALA A 1 224 ? -5.289 -10.274 13.913 1.00 92.38 224 ALA A C 1
ATOM 1781 O O . ALA A 1 224 ? -6.196 -9.547 13.511 1.00 92.38 224 ALA A O 1
ATOM 1782 N N . ALA A 1 225 ? -4.625 -11.130 13.127 1.00 86.88 225 ALA A N 1
ATOM 1783 C CA . ALA A 1 225 ? -4.837 -11.365 11.695 1.00 86.88 225 ALA A CA 1
ATOM 1784 C C . ALA A 1 225 ? -5.992 -12.337 11.411 1.00 86.88 225 ALA A C 1
ATOM 1786 O O . ALA A 1 225 ? -6.800 -12.030 10.507 1.00 86.88 225 ALA A O 1
#

Sequence (225 aa):
MAKAFQLLEGFAIFKGFILCQQAPLLLLLYMFNFFKKSSSLSEVRFDWLGTDIHSHLLPGIDDGSPDIASSIQHITALKGLGFNKFICTPHIFTELYPNNRETITAALAKVKAAPELKGIDISAAAEYMVDLDFNSVMEQGPLMELPDKHVLIEMSYLAETPDIEQHVFNLKVAGYQLILAHPERYTFYHRKPEKVERLKDMGCLLQLNLLSVTGYYGKEVKEAA

Foldseek 3Di:
DDDQADDDDLASPQLELAAEADDDVVNVLVLVCVVDPDDDSQPQASLSSQEHQEYALQDCQARHHPHLVSSLVVVVVVVSRNHQAYAYAEECDVPHRVDDPVNQVVSQVSNCPDPSCPNRHYHYFHEYEDEPCVVVVVVVDDGRADPPQEYHYEYDLVDDHPPVVVVLVVSVVVVHQYEYEAVLSNLVCLVPVVVVVVCSVSRHHYHHHNVQCSQNSHDSSNVSD

Radius of gyration: 17.32 Å; chains: 1; bounding box: 37×54×44 Å

pLDDT: mean 82.96, std 21.42, range [27.08, 98.69]